Protein AF-A0A947PFA4-F1 (afdb_monomer_lite)

pLDDT: mean 84.41, std 11.53, range [42.41, 97.88]

Secondary structure (DSSP, 8-state):
---PPPPPPHHHHHHHHHHHHHHHHHHTT-HHHIIIIIHHHHHHHHHHHHHHHH-TT--HHHHHHHHHHHHHHHHHHHHHHHHHHH-------STTHHHHHHHHHHTTHHHHHHHHHHHHHHHHHTTSSHHHHHHHHHHHHHHHHHIIIIII--HHHHHHHHHHHHHHHHHHHHTHHHHGGGG-SSPPP---GGG---HHHHHHTT-

Sequence (207 aa):
MSSSPKPLKAAFLVPAAITGAIAIYLALGQFDTFMFFGFPILAGIAGALILRRLDPKRTTADHVTDAMRIYFGLHLIWSSSRYWLTDMQPVVPHPIGGPFIQSLLDMGLFPGIKAMEGVVGIILLTNRFVPLMLVLQVPTSFTIFYLNTFITGAPRQLITGPLEIGVNCALLLAYFRYYQPFLTARAYAAPPRFMGESAIDARDATS

Foldseek 3Di:
DPDDQDDDDPVQVVVLVVQQVVLVVLVVPDVLSNQLRNVQQVCLLVQLVVVCVVDSVDDNLNSVLSSLLSSQLSNLLSQLCCCVPVVDDPQQPFPPLNVVVVVCVVVVNNNVLSVLSNVLSVCSNVVHPVLVSLVVCQVVLQVLLCCLVPGRNDPVSVVVNCVSNVSSVVSCVSVVVVCVVVPPPDDWDCPDVVVHHTPVNVVVVVD

Structure (mmCIF, N/CA/C/O backbone):
data_AF-A0A947PFA4-F1
#
_entry.id   AF-A0A947PFA4-F1
#
loop_
_atom_site.group_PDB
_atom_site.id
_atom_site.type_symbol
_atom_site.label_atom_id
_atom_site.label_alt_id
_atom_site.label_comp_id
_atom_site.label_asym_id
_atom_site.label_entity_id
_atom_site.label_seq_id
_atom_site.pdbx_PDB_ins_code
_atom_site.Cartn_x
_atom_site.Cartn_y
_atom_site.Cartn_z
_atom_site.occupancy
_atom_site.B_iso_or_equiv
_atom_site.auth_seq_id
_atom_site.auth_comp_id
_atom_site.auth_asym_id
_atom_site.auth_atom_id
_atom_site.pdbx_PDB_model_num
ATOM 1 N N . MET A 1 1 ? -31.999 13.405 18.699 1.00 42.41 1 MET A N 1
ATOM 2 C CA . MET A 1 1 ? -31.111 14.588 18.617 1.00 42.41 1 MET A CA 1
ATOM 3 C C . MET A 1 1 ? -30.028 14.320 17.583 1.00 42.41 1 MET A C 1
ATOM 5 O O . MET A 1 1 ? -29.146 13.510 17.829 1.00 42.41 1 MET A O 1
ATOM 9 N N . SER A 1 2 ? -30.140 14.937 16.406 1.00 50.38 2 SER A N 1
ATOM 10 C CA . SER A 1 2 ? -29.111 14.896 15.362 1.00 50.38 2 SER A CA 1
ATOM 11 C C . SER A 1 2 ? -27.950 15.789 15.797 1.00 50.38 2 SER A C 1
ATOM 13 O O . SER A 1 2 ? -28.054 17.012 15.714 1.00 50.38 2 SER A O 1
ATOM 15 N N . SER A 1 3 ? -26.865 15.209 16.315 1.00 58.31 3 SER A N 1
ATOM 16 C CA . SER A 1 3 ? -25.646 15.975 16.574 1.00 58.31 3 SER A CA 1
ATOM 17 C C . SER A 1 3 ? -25.060 16.408 15.233 1.00 58.31 3 SER A C 1
ATOM 19 O O . SER A 1 3 ? -24.650 15.558 14.442 1.00 58.31 3 SER A O 1
ATOM 21 N N . SER A 1 4 ? -25.039 17.714 14.974 1.00 57.69 4 SER A N 1
ATOM 22 C CA . SER A 1 4 ? -24.389 18.272 13.787 1.00 57.69 4 SER A CA 1
ATOM 23 C C . SER A 1 4 ? -22.945 17.748 13.687 1.00 57.69 4 SER A C 1
ATOM 25 O O . SER A 1 4 ? -22.246 17.725 14.709 1.00 57.69 4 SER A O 1
ATOM 27 N N . PRO A 1 5 ? -22.486 17.276 12.512 1.00 59.59 5 PRO A N 1
ATOM 28 C CA . PRO A 1 5 ? -21.137 16.743 12.358 1.00 59.59 5 PRO A CA 1
ATOM 29 C C . PRO A 1 5 ? -20.108 17.808 12.748 1.00 59.59 5 PRO A C 1
ATOM 31 O O . PRO A 1 5 ? -20.128 18.926 12.232 1.00 59.59 5 PRO A O 1
ATOM 34 N N . LYS A 1 6 ? -19.189 17.459 13.660 1.00 66.50 6 LYS A N 1
ATOM 35 C CA . LYS A 1 6 ? -18.139 18.378 14.132 1.00 66.50 6 LYS A CA 1
ATOM 36 C C . LYS A 1 6 ? -17.375 18.969 12.938 1.00 66.50 6 LYS A C 1
ATOM 38 O O . LYS A 1 6 ? -17.049 18.207 12.021 1.00 66.50 6 LYS A O 1
ATOM 43 N N . PRO A 1 7 ? -17.076 20.281 12.922 1.00 70.25 7 PRO A N 1
ATOM 44 C CA . PRO A 1 7 ? -16.393 20.926 11.799 1.00 70.25 7 PRO A CA 1
ATOM 45 C C . PRO A 1 7 ? -15.022 20.287 11.532 1.00 70.25 7 PRO A C 1
ATOM 47 O O . PRO A 1 7 ? -14.347 19.835 12.460 1.00 70.25 7 PRO A O 1
ATOM 50 N N . LEU A 1 8 ? -14.612 20.228 10.256 1.00 67.88 8 LEU A N 1
ATOM 51 C CA . LEU A 1 8 ? -13.273 19.747 9.896 1.00 67.88 8 LEU A CA 1
ATOM 52 C C . LEU A 1 8 ? -12.229 20.679 10.501 1.00 67.88 8 LEU A C 1
ATOM 54 O O . LEU A 1 8 ? -12.332 21.898 10.388 1.00 67.88 8 LEU A O 1
ATOM 58 N N . LYS A 1 9 ? -11.205 20.096 11.122 1.00 79.12 9 LYS A N 1
ATOM 59 C CA . LYS A 1 9 ? -10.067 20.862 11.625 1.00 79.12 9 LYS A CA 1
ATOM 60 C C . LYS A 1 9 ? -9.178 21.298 10.459 1.00 79.12 9 LYS A C 1
ATOM 62 O O . LYS A 1 9 ? -9.037 20.571 9.474 1.00 79.12 9 LYS A O 1
ATOM 67 N N . ALA A 1 10 ? -8.503 22.437 10.619 1.00 72.75 10 ALA A N 1
ATOM 68 C CA . ALA A 1 10 ? -7.504 22.931 9.666 1.00 72.75 10 ALA A CA 1
ATOM 69 C C . ALA A 1 10 ? -6.423 21.880 9.339 1.00 72.75 10 ALA A C 1
ATOM 71 O O . ALA A 1 10 ? -5.970 21.800 8.202 1.00 72.75 10 ALA A O 1
ATOM 72 N N . ALA A 1 11 ? -6.107 21.006 10.303 1.00 67.44 11 ALA A N 1
ATOM 73 C CA . ALA A 1 11 ? -5.187 19.877 10.153 1.00 67.44 11 ALA A CA 1
ATOM 74 C C . ALA A 1 11 ? -5.563 18.872 9.043 1.00 67.44 11 ALA A C 1
ATOM 76 O O . ALA A 1 11 ? -4.706 18.110 8.618 1.00 67.44 11 ALA A O 1
ATOM 77 N N . PHE A 1 12 ? -6.813 18.857 8.569 1.00 73.31 12 PHE A N 1
ATOM 78 C CA . PHE A 1 12 ? -7.231 18.059 7.409 1.00 73.31 12 PHE A CA 1
ATOM 79 C C . PHE A 1 12 ? -7.403 18.914 6.151 1.00 73.31 12 PHE A C 1
ATOM 81 O O . PHE A 1 12 ? -6.965 18.531 5.071 1.00 73.31 12 PHE A O 1
ATOM 88 N N . LEU A 1 13 ? -8.026 20.088 6.294 1.00 72.62 13 LEU A N 1
ATOM 89 C CA . LEU A 1 13 ? -8.374 20.956 5.166 1.00 72.62 13 LEU A CA 1
ATOM 90 C C . LEU A 1 13 ? -7.143 21.499 4.437 1.00 72.62 13 LEU A C 1
ATOM 92 O O . LEU A 1 13 ? -7.126 21.508 3.210 1.00 72.62 13 LEU A O 1
ATOM 96 N N . VAL A 1 14 ? -6.120 21.931 5.180 1.00 75.19 14 VAL A N 1
ATOM 97 C CA . VAL A 1 14 ? -4.914 22.528 4.591 1.00 75.19 14 VAL A CA 1
ATOM 98 C C . VAL A 1 14 ? -4.104 21.482 3.814 1.00 75.19 14 VAL A C 1
ATOM 100 O O . VAL A 1 14 ? -3.840 21.727 2.636 1.00 75.19 14 VAL A O 1
ATOM 103 N N . PRO A 1 15 ? -3.785 20.293 4.371 1.00 72.44 15 PRO A N 1
ATOM 104 C CA . PRO A 1 15 ? -3.138 19.240 3.592 1.00 72.44 15 PRO A CA 1
ATOM 105 C C . PRO A 1 15 ? -3.967 18.809 2.382 1.00 72.44 15 PRO A C 1
ATOM 107 O O . PRO A 1 15 ? -3.433 18.770 1.282 1.00 72.44 15 PRO A O 1
ATOM 110 N N . ALA A 1 16 ? -5.277 18.577 2.541 1.00 71.50 16 ALA A N 1
ATOM 111 C CA . ALA A 1 16 ? -6.133 18.152 1.433 1.00 71.50 16 ALA A CA 1
ATOM 112 C C . ALA A 1 16 ? -6.171 19.175 0.283 1.00 71.50 16 ALA A C 1
ATOM 114 O O . ALA A 1 16 ? -6.126 18.784 -0.882 1.00 71.50 16 ALA A O 1
ATOM 115 N N . ALA A 1 17 ? -6.208 20.476 0.591 1.00 74.69 17 ALA A N 1
ATOM 116 C CA . ALA A 1 17 ? -6.168 21.533 -0.418 1.00 74.69 17 ALA A CA 1
ATOM 117 C C . ALA A 1 17 ? -4.824 21.570 -1.164 1.00 74.69 17 ALA A C 1
ATOM 119 O O . ALA A 1 17 ? -4.809 21.659 -2.390 1.00 74.69 17 ALA A O 1
ATOM 120 N N . ILE A 1 18 ? -3.704 21.443 -0.443 1.00 76.62 18 ILE A N 1
ATOM 121 C CA . ILE A 1 18 ? -2.362 21.404 -1.042 1.00 76.62 18 ILE A CA 1
ATOM 122 C C . ILE A 1 18 ? -2.214 20.166 -1.932 1.00 76.62 18 ILE A C 1
ATOM 124 O O . ILE A 1 18 ? -1.814 20.279 -3.089 1.00 76.62 18 ILE A O 1
ATOM 128 N N . THR A 1 19 ? -2.581 18.985 -1.429 1.00 73.25 19 THR A N 1
ATOM 129 C CA . THR A 1 19 ? -2.489 17.735 -2.192 1.00 73.25 19 THR A CA 1
ATOM 130 C C . THR A 1 19 ? -3.418 17.758 -3.412 1.00 73.25 19 THR A C 1
ATOM 132 O O . THR A 1 19 ? -3.022 17.315 -4.487 1.00 73.25 19 THR A O 1
ATOM 135 N N . GLY A 1 20 ? -4.614 18.343 -3.289 1.00 71.25 20 GLY A N 1
ATOM 136 C CA . GLY A 1 20 ? -5.526 18.568 -4.413 1.00 71.25 20 GLY A CA 1
ATOM 137 C C . GLY A 1 20 ? -4.955 19.516 -5.473 1.00 71.25 20 GLY A C 1
ATOM 138 O O . GLY A 1 20 ? -5.033 19.219 -6.662 1.00 71.25 20 GLY A O 1
ATOM 139 N N . ALA A 1 21 ? -4.318 20.617 -5.067 1.00 73.56 21 ALA A N 1
ATOM 140 C CA . ALA A 1 21 ? -3.664 21.544 -5.993 1.00 73.56 21 ALA A CA 1
ATOM 141 C C . ALA A 1 21 ? -2.484 20.889 -6.732 1.00 73.56 21 ALA A C 1
ATOM 143 O O . ALA A 1 21 ? -2.348 21.058 -7.943 1.00 73.56 21 ALA A O 1
ATOM 144 N N . ILE A 1 22 ? -1.679 20.078 -6.033 1.00 69.88 22 ILE A N 1
ATOM 145 C CA . ILE A 1 22 ? -0.598 19.288 -6.643 1.00 69.88 22 ILE A CA 1
ATOM 146 C C . ILE A 1 22 ? -1.171 18.275 -7.645 1.00 69.88 22 ILE A C 1
ATOM 148 O O . ILE A 1 22 ? -0.653 18.151 -8.752 1.00 69.88 22 ILE A O 1
ATOM 152 N N . ALA A 1 23 ? -2.264 17.587 -7.302 1.00 67.12 23 ALA A N 1
ATOM 153 C CA . ALA A 1 23 ? -2.939 16.658 -8.208 1.00 67.12 23 ALA A CA 1
ATOM 154 C C . ALA A 1 23 ? -3.427 17.345 -9.497 1.00 67.12 23 ALA A C 1
ATOM 156 O O . ALA A 1 23 ? -3.243 16.799 -10.584 1.00 67.12 23 ALA A O 1
ATOM 157 N N . ILE A 1 24 ? -3.999 18.548 -9.384 1.00 68.00 24 ILE A N 1
ATOM 158 C CA . ILE A 1 24 ? -4.437 19.358 -10.532 1.00 68.00 24 ILE A CA 1
ATOM 159 C C . ILE A 1 24 ? -3.236 19.820 -11.364 1.00 68.00 24 ILE A C 1
ATOM 161 O O . ILE A 1 24 ? -3.271 19.729 -12.586 1.00 68.00 24 ILE A O 1
ATOM 165 N N . TYR A 1 25 ? -2.150 20.259 -10.727 1.00 67.88 25 TYR A N 1
ATOM 166 C CA . TYR A 1 25 ? -0.923 20.636 -11.430 1.00 67.88 25 TYR A CA 1
ATOM 167 C C . TYR A 1 25 ? -0.342 19.463 -12.240 1.00 67.88 25 TYR A C 1
ATOM 169 O O . TYR A 1 25 ? 0.005 19.627 -13.408 1.00 67.88 25 TYR A O 1
ATOM 177 N N . LEU A 1 26 ? -0.317 18.254 -11.666 1.00 64.12 26 LEU A N 1
ATOM 178 C CA . LEU A 1 26 ? 0.115 17.041 -12.371 1.00 64.12 26 LEU A CA 1
ATOM 179 C C . LEU A 1 26 ? -0.826 16.653 -13.528 1.00 64.12 26 LEU A C 1
ATOM 181 O O . LEU A 1 26 ? -0.355 16.113 -14.530 1.00 64.12 26 LEU A O 1
ATOM 185 N N . ALA A 1 27 ? -2.125 16.967 -13.423 1.00 57.75 27 ALA A N 1
ATOM 186 C CA . ALA A 1 27 ? -3.117 16.779 -14.490 1.00 57.75 27 ALA A CA 1
ATOM 187 C C . ALA A 1 27 ? -2.787 17.548 -15.771 1.00 57.75 27 ALA A C 1
ATOM 189 O O . ALA A 1 27 ? -3.116 17.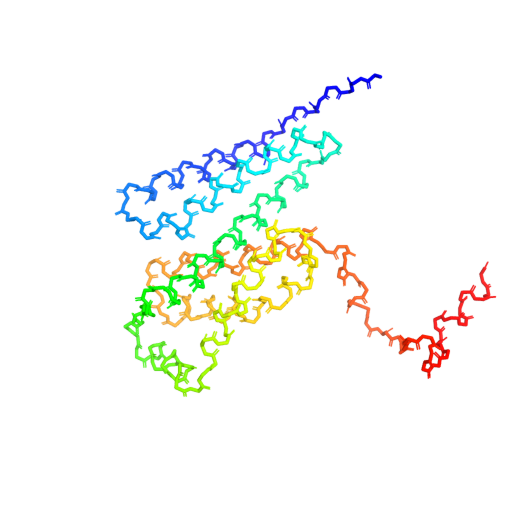093 -16.864 1.00 57.75 27 ALA A O 1
ATOM 190 N N . LEU A 1 28 ? -2.107 18.687 -15.639 1.00 59.56 28 LEU A N 1
ATOM 191 C CA . LEU A 1 28 ? -1.767 19.562 -16.758 1.00 59.56 28 LEU A CA 1
ATOM 192 C C . LEU A 1 28 ? -0.468 19.149 -17.476 1.00 59.56 28 LEU A C 1
ATOM 194 O O . LEU A 1 28 ? -0.187 19.669 -18.550 1.00 59.56 28 LEU A O 1
ATOM 198 N N . GLY A 1 29 ? 0.320 18.226 -16.902 1.00 60.97 29 GLY A N 1
ATOM 199 C CA . GLY A 1 29 ? 1.639 17.840 -17.417 1.00 60.97 29 GLY A CA 1
ATOM 200 C C . GLY A 1 29 ? 1.669 16.535 -18.221 1.00 60.97 29 GLY A C 1
ATOM 201 O O . GLY A 1 29 ? 2.241 16.514 -19.306 1.00 60.97 29 GLY A O 1
ATOM 202 N N . GLN A 1 30 ? 1.084 15.441 -17.704 1.00 72.81 30 GLN A N 1
ATOM 203 C CA . GLN A 1 30 ? 1.038 14.119 -18.362 1.00 72.81 30 GLN A CA 1
ATOM 204 C C . GLN A 1 30 ? -0.124 13.263 -17.820 1.00 72.81 30 GLN A C 1
ATOM 206 O O . GLN A 1 30 ? -0.168 12.976 -16.621 1.00 72.81 30 GLN A O 1
ATOM 211 N N . PHE A 1 31 ? -1.020 12.790 -18.700 1.00 74.44 31 PHE A N 1
ATOM 212 C CA . PHE A 1 31 ? -2.211 11.996 -18.337 1.00 74.44 31 PHE A CA 1
ATOM 213 C C . PHE A 1 31 ? -1.884 10.775 -17.464 1.00 74.44 31 PHE A C 1
ATOM 215 O O . PHE A 1 31 ? -2.539 10.529 -16.453 1.00 74.44 31 PHE A O 1
ATOM 222 N N . ASP A 1 32 ? -0.816 10.053 -17.799 1.00 73.38 32 ASP A N 1
ATOM 223 C CA . ASP A 1 32 ? -0.373 8.880 -17.045 1.00 73.38 32 ASP A CA 1
ATOM 224 C C . ASP A 1 32 ? -0.006 9.206 -15.596 1.00 73.38 32 ASP A C 1
ATOM 226 O O . ASP A 1 32 ? -0.382 8.484 -14.676 1.00 73.38 32 ASP A O 1
ATOM 230 N N . THR A 1 33 ? 0.716 10.304 -15.377 1.00 75.00 33 THR A N 1
ATOM 231 C CA . THR A 1 33 ? 1.120 10.753 -14.038 1.00 75.00 33 THR A CA 1
ATOM 232 C C . THR A 1 33 ? -0.094 11.206 -13.232 1.00 75.00 33 THR A C 1
ATOM 234 O O . THR A 1 33 ? -0.182 10.934 -12.033 1.00 75.00 33 THR A O 1
ATOM 237 N N . PHE A 1 34 ? -1.074 11.825 -13.888 1.00 79.25 34 PHE A N 1
ATOM 238 C CA . PHE A 1 34 ? -2.345 12.161 -13.261 1.00 79.25 34 PHE A CA 1
ATOM 239 C C . PHE A 1 34 ? -3.137 10.928 -12.836 1.00 79.25 34 PHE A C 1
ATOM 241 O O . PHE A 1 34 ? -3.559 10.855 -11.686 1.00 79.25 34 PHE A O 1
ATOM 248 N N . MET A 1 35 ? -3.299 9.936 -13.709 1.00 82.44 35 MET A N 1
ATOM 249 C CA . MET A 1 35 ? -4.021 8.713 -13.352 1.00 82.44 35 MET A CA 1
ATOM 250 C C . MET A 1 35 ? -3.305 7.921 -12.250 1.00 82.44 35 MET A C 1
ATOM 252 O O . MET A 1 35 ? -3.956 7.309 -11.408 1.00 82.44 35 MET A O 1
ATOM 256 N N . PHE A 1 36 ? -1.971 7.987 -12.201 1.00 76.62 36 PHE A N 1
ATOM 257 C CA . PHE A 1 36 ? -1.162 7.295 -11.194 1.00 76.62 36 PHE A CA 1
ATOM 258 C C . PHE A 1 36 ? -1.159 7.989 -9.819 1.00 76.62 36 PHE A C 1
ATOM 260 O O . PHE A 1 36 ? -1.052 7.320 -8.789 1.00 76.62 36 PHE A O 1
ATOM 267 N N . PHE A 1 37 ? -1.279 9.321 -9.781 1.00 79.12 37 PHE A N 1
ATOM 268 C CA . PHE A 1 37 ? -1.185 10.110 -8.545 1.00 79.12 37 PHE A CA 1
ATOM 269 C C . PHE A 1 37 ? -2.396 11.007 -8.311 1.00 79.12 37 PHE A C 1
ATOM 271 O O . PHE A 1 37 ? -3.047 10.908 -7.274 1.00 79.12 37 PHE A O 1
ATOM 278 N N . GLY A 1 38 ? -2.709 11.875 -9.268 1.00 82.56 38 GLY A N 1
ATOM 279 C CA . GLY A 1 38 ? -3.738 12.899 -9.123 1.00 82.56 38 GLY A CA 1
ATOM 280 C C . GLY A 1 38 ? -5.151 12.345 -8.933 1.00 82.56 38 GLY A C 1
ATOM 281 O O . GLY A 1 38 ? -5.821 12.716 -7.970 1.00 82.56 38 GLY A O 1
ATOM 282 N N . PHE A 1 39 ? -5.599 11.429 -9.795 1.00 87.69 39 PHE A N 1
ATOM 283 C CA . PHE A 1 39 ? -6.934 10.837 -9.684 1.00 87.69 39 PHE A CA 1
ATOM 284 C C . PHE A 1 39 ? -7.134 10.088 -8.352 1.00 87.69 39 PHE A C 1
ATOM 286 O O . PHE A 1 39 ? -8.095 10.411 -7.650 1.00 87.69 39 PHE A O 1
ATOM 293 N N . PRO A 1 40 ? -6.230 9.180 -7.924 1.00 88.94 40 PRO A N 1
ATOM 294 C CA . PRO A 1 40 ? -6.329 8.541 -6.614 1.00 88.94 40 PRO A CA 1
ATOM 295 C C . PRO A 1 40 ? -6.386 9.529 -5.442 1.00 88.94 40 PRO A C 1
ATOM 297 O O . PRO A 1 40 ? -7.128 9.300 -4.488 1.00 88.94 40 PRO A O 1
ATOM 300 N N . ILE A 1 41 ? -5.640 10.642 -5.504 1.00 87.62 41 ILE A N 1
ATOM 301 C CA . ILE A 1 41 ? -5.649 11.682 -4.458 1.00 87.62 41 ILE A CA 1
ATOM 302 C C . ILE A 1 41 ? -7.035 12.322 -4.372 1.00 87.62 41 ILE A C 1
ATOM 304 O O . ILE A 1 41 ? -7.630 12.386 -3.294 1.00 87.62 41 ILE A O 1
ATOM 308 N N . LEU A 1 42 ? -7.560 12.785 -5.510 1.00 88.31 42 LEU A N 1
ATOM 309 C CA . LEU A 1 42 ? -8.860 13.451 -5.570 1.00 88.31 42 LEU A CA 1
ATOM 310 C C . LEU A 1 42 ? -9.984 12.502 -5.147 1.00 88.31 42 LEU A C 1
ATOM 312 O O . LEU A 1 42 ? -10.849 12.883 -4.357 1.00 88.31 42 LEU A O 1
ATOM 316 N N . ALA A 1 43 ? -9.935 11.254 -5.613 1.00 90.06 43 ALA A N 1
ATOM 317 C CA . ALA A 1 43 ? -10.879 10.215 -5.231 1.00 90.06 43 ALA A CA 1
ATOM 318 C C . ALA A 1 43 ? -10.798 9.882 -3.733 1.00 90.06 43 ALA A C 1
ATOM 320 O O . ALA A 1 43 ? -11.835 9.709 -3.094 1.00 90.06 43 ALA A O 1
ATOM 321 N N . GLY A 1 44 ? -9.597 9.857 -3.146 1.00 88.50 44 GLY A N 1
ATOM 322 C CA . GLY A 1 44 ? -9.408 9.669 -1.709 1.00 88.50 44 GLY A CA 1
ATOM 323 C C . GLY A 1 44 ? -10.026 10.791 -0.880 1.00 88.50 44 GLY A C 1
ATOM 324 O O . GLY A 1 44 ? -10.785 10.523 0.053 1.00 88.50 44 GLY A O 1
ATOM 325 N N . ILE A 1 45 ? -9.778 12.048 -1.261 1.00 87.56 45 ILE A N 1
ATOM 326 C CA . ILE A 1 45 ? -10.370 13.218 -0.595 1.00 87.56 45 ILE A CA 1
ATOM 327 C C . ILE A 1 45 ? -11.900 13.182 -0.717 1.00 87.56 45 ILE A C 1
ATOM 329 O O . ILE A 1 45 ? -12.604 13.304 0.287 1.00 87.56 45 ILE A O 1
ATOM 333 N N . ALA A 1 46 ? -12.427 12.976 -1.927 1.00 89.25 46 ALA A N 1
ATOM 334 C CA . ALA A 1 46 ? -13.866 12.917 -2.168 1.00 89.25 46 ALA A CA 1
ATOM 335 C C . ALA A 1 46 ? -14.527 11.763 -1.398 1.00 89.25 46 ALA A C 1
ATOM 337 O O . ALA A 1 46 ? -15.534 11.969 -0.718 1.00 89.25 46 ALA A O 1
ATOM 338 N N . GLY A 1 47 ? -13.934 10.568 -1.440 1.00 87.25 47 GLY A N 1
ATOM 339 C CA . GLY A 1 47 ? -14.419 9.388 -0.731 1.00 87.25 47 GLY A CA 1
ATOM 340 C C . GLY A 1 47 ? -14.455 9.586 0.783 1.00 87.25 47 GLY A C 1
ATOM 341 O O . GLY A 1 47 ? -15.474 9.297 1.409 1.00 87.25 47 GLY A O 1
ATOM 342 N N . ALA A 1 48 ? -13.407 10.169 1.372 1.00 86.38 48 ALA A N 1
ATOM 343 C CA . ALA A 1 48 ? -13.386 10.496 2.798 1.00 86.38 48 ALA A CA 1
ATOM 344 C C . ALA A 1 48 ? -14.489 11.500 3.185 1.00 86.38 48 ALA A C 1
ATOM 346 O O . ALA A 1 48 ? -15.143 11.341 4.220 1.00 86.38 48 ALA A O 1
ATOM 347 N N . LEU A 1 49 ? -14.750 12.505 2.341 1.00 86.81 49 LEU A N 1
ATOM 348 C CA . LEU A 1 49 ? -15.831 13.473 2.558 1.00 86.81 49 LEU A CA 1
ATOM 349 C C . LEU A 1 49 ? -17.226 12.843 2.428 1.00 86.81 49 LEU A C 1
ATOM 351 O O . LEU A 1 49 ? -18.123 13.206 3.191 1.00 86.81 49 LEU A O 1
ATOM 355 N N . ILE A 1 50 ? -17.415 11.899 1.503 1.00 87.81 50 ILE A N 1
ATOM 356 C CA . ILE A 1 50 ? -18.667 11.141 1.360 1.00 87.81 50 ILE A CA 1
ATOM 357 C C . ILE A 1 50 ? -18.884 10.250 2.586 1.00 87.81 50 ILE A C 1
ATOM 359 O O . ILE A 1 50 ? -19.941 10.325 3.211 1.00 87.81 50 ILE A O 1
ATOM 363 N N . LEU A 1 51 ? -17.876 9.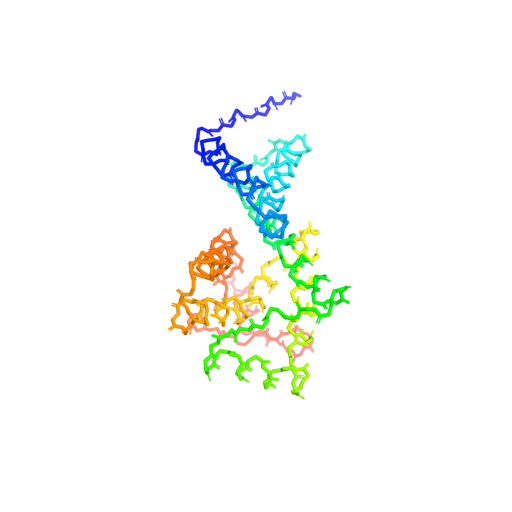469 2.988 1.00 85.81 51 LEU A N 1
ATOM 364 C CA . LEU A 1 51 ? -17.950 8.590 4.160 1.00 85.81 51 LEU A CA 1
ATOM 365 C C . LEU A 1 51 ? -18.249 9.370 5.444 1.00 85.81 51 LEU A C 1
ATOM 367 O O . LEU A 1 51 ? -19.022 8.907 6.278 1.00 85.81 51 LEU A O 1
ATOM 371 N N . ARG A 1 52 ? -17.726 10.595 5.569 1.00 81.75 52 ARG A N 1
ATOM 372 C CA . ARG A 1 52 ? -18.071 11.508 6.666 1.00 81.75 52 ARG A CA 1
ATOM 373 C C . ARG A 1 52 ? -19.548 11.885 6.711 1.00 81.75 52 ARG A C 1
ATOM 375 O O . ARG A 1 52 ? -20.094 12.062 7.796 1.00 81.75 52 ARG A O 1
ATOM 382 N N . ARG A 1 53 ? -20.188 12.064 5.553 1.00 83.00 53 ARG A N 1
ATOM 383 C CA . ARG A 1 53 ? -21.627 12.366 5.489 1.00 83.00 53 ARG A CA 1
ATOM 384 C C . ARG A 1 53 ? -22.472 11.151 5.857 1.00 83.00 53 ARG A C 1
ATOM 386 O O . ARG A 1 53 ? -23.531 11.327 6.446 1.00 83.00 53 ARG A O 1
ATOM 393 N N . LEU A 1 54 ? -22.003 9.952 5.513 1.00 85.50 54 LEU A N 1
ATOM 394 C CA . LEU A 1 54 ? -22.693 8.695 5.805 1.00 85.50 54 LEU A CA 1
ATOM 395 C C . LEU A 1 54 ? -22.567 8.285 7.280 1.00 85.50 54 LEU A C 1
ATOM 397 O O . LEU A 1 54 ? -23.517 7.746 7.838 1.00 85.50 54 LEU A O 1
ATOM 401 N N . ASP A 1 55 ? -21.427 8.565 7.917 1.00 81.50 55 ASP A N 1
ATOM 402 C CA . ASP A 1 55 ? -21.186 8.253 9.328 1.00 81.50 55 ASP A CA 1
ATOM 403 C C . ASP A 1 55 ? -20.543 9.441 10.075 1.00 81.50 55 ASP A C 1
ATOM 405 O O . ASP A 1 55 ? -19.314 9.571 10.133 1.00 81.50 55 ASP A O 1
ATOM 409 N N . PRO A 1 56 ? -21.362 10.320 10.684 1.00 73.12 56 PRO A N 1
ATOM 410 C CA . PRO A 1 56 ? -20.881 11.518 11.368 1.00 73.12 56 PRO A CA 1
ATOM 411 C C . PRO A 1 56 ? -20.187 11.234 12.711 1.00 73.12 56 PRO A C 1
ATOM 413 O O . PRO A 1 56 ? -19.685 12.172 13.334 1.00 73.12 56 PRO A O 1
ATOM 416 N N . LYS A 1 57 ? -20.148 9.974 13.179 1.00 82.44 57 LYS A N 1
ATOM 417 C CA . LYS A 1 57 ? -19.409 9.588 14.395 1.00 82.44 57 LYS A CA 1
ATOM 418 C C . LYS A 1 57 ? -17.906 9.439 14.146 1.00 82.44 57 LYS A C 1
ATOM 420 O O . LYS A 1 57 ? -17.141 9.417 15.110 1.00 82.44 57 LYS A O 1
ATOM 425 N N . ARG A 1 58 ? -17.488 9.360 12.878 1.00 80.62 58 ARG A N 1
ATOM 426 C CA . ARG A 1 58 ? -16.083 9.228 12.480 1.00 80.62 58 ARG A CA 1
ATOM 427 C C . ARG A 1 58 ? -15.255 10.451 12.864 1.00 80.62 58 ARG A C 1
ATOM 429 O O . ARG A 1 58 ? -15.706 11.597 12.828 1.00 80.62 58 ARG A O 1
ATOM 436 N N . THR A 1 59 ? -14.019 10.186 13.258 1.00 87.19 59 THR A N 1
ATOM 437 C CA . THR A 1 59 ? -13.043 11.192 13.670 1.00 87.19 59 THR A CA 1
ATOM 438 C C . THR A 1 59 ? -12.256 11.730 12.475 1.00 87.19 59 THR A C 1
ATOM 440 O O . THR A 1 59 ? -12.247 11.158 11.389 1.00 87.19 59 THR A O 1
ATOM 443 N N . THR A 1 60 ? -11.522 12.831 12.673 1.00 83.94 60 THR A N 1
ATOM 444 C CA . THR A 1 60 ? -10.584 13.332 11.654 1.00 83.94 60 THR A CA 1
ATOM 445 C C . THR A 1 60 ? -9.528 12.290 11.280 1.00 83.94 60 THR A C 1
ATOM 447 O O . THR A 1 60 ? -9.144 12.234 10.117 1.00 83.94 60 THR A O 1
ATOM 450 N N . ALA A 1 61 ? -9.083 11.462 12.233 1.00 85.94 61 ALA A N 1
ATOM 451 C CA . ALA A 1 61 ? -8.115 10.402 11.967 1.00 85.94 61 ALA A CA 1
ATOM 452 C C . ALA A 1 61 ? -8.695 9.363 10.999 1.00 85.94 61 ALA A C 1
ATOM 454 O O . ALA A 1 61 ? -8.057 9.062 9.997 1.00 85.94 61 ALA A O 1
ATOM 455 N N . ASP A 1 62 ? -9.941 8.933 11.221 1.00 88.06 62 ASP A N 1
ATOM 456 C CA . ASP A 1 62 ? -10.628 7.989 10.331 1.00 88.06 62 ASP A CA 1
ATOM 457 C C . ASP A 1 62 ? -10.721 8.534 8.898 1.00 88.06 62 ASP A C 1
ATOM 459 O O . ASP A 1 62 ? -10.492 7.804 7.941 1.00 88.06 62 ASP A O 1
ATOM 463 N N . HIS A 1 63 ? -10.978 9.836 8.734 1.00 86.56 63 HIS A N 1
ATOM 464 C CA . HIS A 1 63 ? -11.038 10.469 7.412 1.00 86.56 63 HIS A CA 1
ATOM 465 C C . HIS A 1 63 ? -9.682 10.553 6.710 1.00 86.56 63 HIS A C 1
ATOM 467 O O . HIS A 1 63 ? -9.617 10.358 5.497 1.00 86.56 63 HIS A O 1
ATOM 473 N N . VAL A 1 64 ? -8.607 10.844 7.448 1.00 87.81 64 VAL A N 1
ATOM 474 C CA . VAL A 1 64 ? -7.242 10.813 6.898 1.00 87.81 64 VAL A CA 1
ATOM 475 C C . VAL A 1 64 ? -6.906 9.394 6.452 1.00 87.81 64 VAL A C 1
ATOM 477 O O . VAL A 1 64 ? -6.472 9.196 5.319 1.00 87.81 64 VAL A O 1
ATOM 480 N N . THR A 1 65 ? -7.172 8.404 7.305 1.00 92.94 65 THR A N 1
ATOM 481 C CA . THR A 1 65 ? -6.932 6.991 7.002 1.00 92.94 65 THR A CA 1
ATOM 482 C C . THR A 1 65 ? -7.758 6.520 5.808 1.00 92.94 65 THR A C 1
ATOM 484 O O . THR A 1 65 ? -7.214 5.862 4.927 1.00 92.94 65 THR A O 1
ATOM 487 N N . ASP A 1 66 ? -9.036 6.899 5.717 1.00 92.38 66 ASP A N 1
ATOM 488 C CA . ASP A 1 66 ? -9.889 6.591 4.566 1.00 92.38 66 ASP A CA 1
ATOM 489 C C . ASP A 1 66 ? -9.347 7.210 3.274 1.00 92.38 66 ASP A C 1
ATOM 491 O O . ASP A 1 66 ? -9.258 6.517 2.262 1.00 92.38 66 ASP A O 1
ATOM 495 N N . ALA A 1 67 ? -8.946 8.485 3.303 1.00 91.62 67 ALA A N 1
ATOM 496 C CA . ALA A 1 67 ? -8.391 9.156 2.131 1.00 91.62 67 ALA A CA 1
ATOM 497 C C . ALA A 1 67 ? -7.107 8.468 1.650 1.00 91.62 67 ALA A C 1
ATOM 499 O O . ALA A 1 67 ? -6.969 8.184 0.461 1.00 91.62 67 ALA A O 1
ATOM 500 N N . MET A 1 68 ? -6.203 8.142 2.577 1.00 93.19 68 MET A N 1
ATOM 501 C CA . MET A 1 68 ? -4.963 7.422 2.285 1.00 93.19 68 MET A CA 1
ATOM 502 C C . MET A 1 68 ? -5.222 6.005 1.767 1.00 93.19 68 MET A C 1
ATOM 504 O O . MET A 1 68 ? -4.583 5.581 0.809 1.00 93.19 68 MET A O 1
ATOM 508 N N . ARG A 1 69 ? -6.178 5.281 2.360 1.00 96.25 69 ARG A N 1
ATOM 509 C CA . ARG A 1 69 ? -6.564 3.924 1.949 1.00 96.25 69 ARG A CA 1
ATOM 510 C C . ARG A 1 69 ? -7.142 3.918 0.539 1.00 96.25 69 ARG A C 1
ATOM 512 O O . ARG A 1 69 ? -6.781 3.058 -0.257 1.00 96.25 69 ARG A O 1
ATOM 519 N N . ILE A 1 70 ? -8.025 4.867 0.229 1.00 95.25 70 ILE A N 1
ATOM 520 C CA . ILE A 1 70 ? -8.633 4.992 -1.100 1.00 95.25 70 ILE A CA 1
ATOM 521 C C . ILE A 1 70 ? -7.580 5.399 -2.132 1.00 95.25 70 ILE A C 1
ATOM 523 O O . ILE A 1 70 ? -7.516 4.786 -3.196 1.00 95.25 70 ILE A O 1
ATOM 527 N N . TYR A 1 71 ? -6.727 6.372 -1.797 1.00 94.56 71 TYR A N 1
ATOM 528 C CA . TYR A 1 71 ? -5.581 6.751 -2.619 1.00 94.56 71 TYR A CA 1
ATOM 529 C C . TYR A 1 71 ? -4.713 5.531 -2.946 1.00 94.56 71 TYR A C 1
ATOM 531 O O . TYR A 1 71 ? -4.487 5.224 -4.114 1.00 94.56 71 TYR A O 1
ATOM 539 N N . PHE A 1 72 ? -4.271 4.804 -1.919 1.00 95.44 72 PHE A N 1
ATOM 540 C CA . PHE A 1 72 ? -3.355 3.684 -2.091 1.00 95.44 72 PHE A CA 1
ATOM 541 C C . PHE A 1 72 ? -4.015 2.525 -2.844 1.00 95.44 72 PHE A C 1
ATOM 543 O O . PHE A 1 72 ? -3.421 1.962 -3.757 1.00 95.44 72 PHE A O 1
ATOM 550 N N . GLY A 1 73 ? -5.282 2.225 -2.546 1.00 96.50 73 GLY A N 1
ATOM 551 C CA . GLY A 1 73 ? -6.030 1.188 -3.249 1.00 96.50 73 GLY A CA 1
ATOM 552 C C . GLY A 1 73 ? -6.207 1.480 -4.741 1.00 96.50 73 GLY A C 1
ATOM 553 O O . GLY A 1 73 ? -5.939 0.615 -5.573 1.00 96.50 73 GLY A O 1
ATOM 554 N N . LEU A 1 74 ? -6.597 2.709 -5.098 1.00 95.19 74 LEU A N 1
ATOM 555 C CA . LEU A 1 74 ? -6.731 3.122 -6.500 1.00 95.19 74 LEU A CA 1
ATOM 556 C C . LEU A 1 74 ? -5.384 3.171 -7.221 1.00 95.19 74 LEU A C 1
ATOM 558 O O . LEU A 1 74 ? -5.305 2.779 -8.382 1.00 95.19 74 LEU A O 1
ATOM 562 N N . HIS A 1 75 ? -4.333 3.615 -6.537 1.00 92.62 75 HIS A N 1
ATOM 563 C CA . HIS A 1 75 ? -2.974 3.625 -7.064 1.00 92.62 75 HIS A CA 1
ATOM 564 C C . HIS A 1 75 ? -2.504 2.216 -7.463 1.00 92.62 75 HIS A C 1
ATOM 566 O O . HIS A 1 75 ? -2.023 2.018 -8.579 1.00 92.62 75 HIS A O 1
ATOM 572 N N . LEU A 1 76 ? -2.718 1.223 -6.595 1.00 94.50 76 LEU A N 1
ATOM 573 C CA . LEU A 1 76 ? -2.357 -0.171 -6.866 1.00 94.50 76 LEU A CA 1
ATOM 574 C C . LEU A 1 76 ? -3.219 -0.795 -7.973 1.00 94.50 76 LEU A C 1
ATOM 576 O O . LEU A 1 76 ? -2.696 -1.490 -8.843 1.00 94.50 76 LEU A O 1
ATOM 580 N N . ILE A 1 77 ? -4.523 -0.496 -8.003 1.00 94.75 77 ILE A N 1
ATOM 581 C CA . ILE A 1 77 ? -5.407 -0.934 -9.096 1.00 94.75 77 ILE A CA 1
ATOM 582 C C . ILE A 1 77 ? -4.958 -0.334 -10.426 1.00 94.75 77 ILE A C 1
ATOM 584 O O . ILE A 1 77 ? -4.931 -1.039 -11.432 1.00 94.75 77 ILE A O 1
ATOM 588 N N . TRP A 1 78 ? -4.585 0.945 -10.457 1.00 90.88 78 TRP A N 1
ATOM 589 C CA . TRP A 1 78 ? -4.090 1.577 -11.676 1.00 90.88 78 TRP A CA 1
ATOM 590 C C . TRP A 1 78 ? -2.755 0.968 -12.129 1.00 90.88 78 TRP A C 1
ATOM 592 O O . TRP A 1 78 ? -2.608 0.621 -13.298 1.00 90.88 78 TRP A O 1
ATOM 602 N N . SER A 1 79 ? -1.816 0.748 -11.203 1.00 88.75 79 SER A N 1
ATOM 603 C CA . SER A 1 79 ? -0.554 0.040 -11.470 1.00 88.75 79 SER A CA 1
ATOM 604 C C . SER A 1 79 ? -0.785 -1.359 -12.063 1.00 88.75 79 SER A C 1
ATOM 606 O O . SER A 1 79 ? -0.190 -1.709 -13.085 1.00 88.75 79 SER A O 1
ATOM 608 N N . SER A 1 80 ? -1.689 -2.136 -11.461 1.00 92.06 80 SER A N 1
ATOM 609 C CA . SER A 1 80 ? -2.039 -3.488 -11.902 1.00 92.06 80 SER A CA 1
ATOM 610 C C . SER A 1 80 ? -2.764 -3.488 -13.251 1.00 92.06 80 SER A C 1
ATOM 612 O O . SER A 1 80 ? -2.341 -4.161 -14.188 1.00 92.06 80 SER A O 1
ATOM 614 N N . SER A 1 81 ? -3.825 -2.692 -13.392 1.00 90.62 81 SER A N 1
ATOM 615 C CA . SER A 1 81 ? -4.616 -2.615 -14.629 1.00 90.62 81 SER A CA 1
ATOM 616 C C . SER A 1 81 ? -3.788 -2.139 -15.816 1.00 90.62 81 SER A C 1
ATOM 618 O O . SER A 1 81 ? -3.933 -2.687 -16.903 1.00 90.62 81 SER A O 1
ATOM 620 N N . ARG A 1 82 ? -2.862 -1.194 -15.617 1.00 86.75 82 ARG A N 1
ATOM 621 C CA . ARG A 1 82 ? -1.926 -0.776 -16.664 1.00 86.75 82 ARG A CA 1
ATOM 622 C C . ARG A 1 82 ? -1.121 -1.960 -17.200 1.00 86.75 82 ARG A C 1
ATOM 624 O O . ARG A 1 82 ? -1.028 -2.109 -18.415 1.00 86.75 82 ARG A O 1
ATOM 631 N N . TYR A 1 83 ? -0.578 -2.802 -16.320 1.00 88.19 83 TYR A N 1
ATOM 632 C CA . TYR A 1 83 ? 0.174 -3.987 -16.733 1.00 88.19 83 TYR A CA 1
ATOM 633 C C . TYR A 1 83 ? -0.685 -4.931 -17.588 1.00 88.19 83 TYR A C 1
ATOM 635 O O . TYR A 1 83 ? -0.282 -5.284 -18.689 1.00 88.19 83 TYR A O 1
ATOM 643 N N . TRP A 1 84 ? -1.897 -5.258 -17.133 1.00 89.00 84 TRP A N 1
ATOM 644 C CA . TRP A 1 84 ? -2.761 -6.236 -17.807 1.00 89.00 84 TRP A CA 1
ATOM 645 C C . TRP A 1 84 ? -3.469 -5.722 -19.068 1.00 89.00 84 TRP A C 1
ATOM 647 O O . TRP A 1 84 ? -3.805 -6.518 -19.938 1.00 89.00 84 TRP A O 1
ATOM 657 N N . LEU A 1 85 ? -3.749 -4.419 -19.163 1.00 86.56 85 LEU A N 1
ATOM 658 C CA . LEU A 1 85 ? -4.556 -3.850 -20.252 1.00 86.56 85 LEU A CA 1
ATOM 659 C C . LEU A 1 85 ? -3.726 -3.208 -21.360 1.00 86.56 85 LEU A C 1
ATOM 661 O O . LEU A 1 85 ? -4.227 -3.042 -22.468 1.00 86.56 85 LEU A O 1
ATOM 665 N N . THR A 1 86 ? -2.495 -2.789 -21.061 1.00 77.12 86 THR A N 1
ATOM 666 C CA . THR A 1 86 ? -1.657 -2.066 -22.031 1.00 77.12 86 THR A CA 1
ATOM 667 C C . THR A 1 86 ? -0.348 -2.772 -22.357 1.00 77.12 86 THR A C 1
ATOM 669 O O . THR A 1 86 ? 0.399 -2.254 -23.177 1.00 77.12 86 THR A O 1
ATOM 672 N N . ASP A 1 87 ? -0.062 -3.923 -21.735 1.00 61.03 87 ASP A N 1
ATOM 673 C CA . ASP A 1 87 ? 1.139 -4.757 -21.945 1.00 61.03 87 ASP A CA 1
ATOM 674 C C . ASP A 1 87 ? 2.486 -4.012 -21.788 1.00 61.03 87 ASP A C 1
ATOM 676 O O . ASP A 1 87 ? 3.562 -4.524 -22.088 1.00 61.03 87 ASP A O 1
ATOM 680 N N . MET A 1 88 ? 2.454 -2.776 -21.282 1.00 58.22 88 MET A N 1
ATOM 681 C CA . MET A 1 88 ? 3.627 -1.929 -21.119 1.00 58.22 88 MET A CA 1
ATOM 682 C C . MET A 1 88 ? 4.083 -1.944 -19.668 1.00 58.22 88 MET A C 1
ATOM 684 O O . MET A 1 88 ? 3.733 -1.072 -18.863 1.00 58.22 88 MET A O 1
ATOM 688 N N . GLN A 1 89 ? 4.960 -2.892 -19.353 1.00 64.69 89 GLN A N 1
ATOM 689 C CA . GLN A 1 89 ? 5.977 -2.619 -18.349 1.00 64.69 89 GLN A CA 1
ATOM 690 C C . GLN A 1 89 ? 6.750 -1.369 -18.807 1.00 64.69 89 GLN A C 1
ATOM 692 O O . GLN A 1 89 ? 7.281 -1.364 -19.919 1.00 64.69 89 GLN A O 1
ATOM 697 N N . PRO A 1 90 ? 6.847 -0.303 -17.992 1.00 64.12 90 PRO A N 1
ATOM 698 C CA . PRO A 1 90 ? 7.770 0.775 -18.301 1.00 64.12 90 PRO A CA 1
ATOM 699 C C . PRO A 1 90 ? 9.170 0.167 -18.380 1.00 64.12 90 PRO A C 1
ATOM 701 O O . PRO A 1 90 ? 9.666 -0.354 -17.377 1.00 64.12 90 PRO A O 1
ATOM 704 N N . VAL A 1 91 ? 9.788 0.198 -19.564 1.00 68.56 91 VAL A N 1
ATOM 705 C CA . VAL A 1 91 ? 11.191 -0.196 -19.715 1.00 68.56 91 VAL A CA 1
ATOM 706 C C . VAL A 1 91 ? 11.976 0.677 -18.752 1.00 68.56 91 VAL A C 1
ATOM 708 O O . VAL A 1 91 ? 11.899 1.900 -18.833 1.00 68.56 91 VAL A O 1
ATOM 711 N N . VAL A 1 92 ? 12.672 0.058 -17.801 1.00 75.44 92 VAL A N 1
ATOM 712 C CA . VAL A 1 92 ? 13.541 0.769 -16.865 1.00 75.44 92 VAL A CA 1
ATOM 713 C C . VAL A 1 92 ? 14.896 0.894 -17.560 1.00 75.44 92 VAL A C 1
ATOM 715 O O . VAL A 1 92 ? 15.608 -0.110 -17.633 1.00 75.44 92 VAL A O 1
ATOM 718 N N . PRO A 1 93 ? 15.274 2.072 -18.101 1.00 74.25 93 PRO A N 1
ATOM 719 C CA . PRO A 1 93 ? 16.513 2.237 -18.855 1.00 74.25 93 PRO A CA 1
ATOM 720 C C . PRO A 1 93 ? 17.693 2.368 -17.881 1.00 74.25 93 PRO A C 1
ATOM 722 O O . PRO A 1 93 ? 18.353 3.400 -17.802 1.00 74.25 93 PRO A O 1
ATOM 725 N N . HIS A 1 94 ? 17.915 1.330 -17.076 1.00 86.56 94 HIS A N 1
ATOM 726 C CA . HIS A 1 94 ? 18.971 1.262 -16.077 1.00 86.56 94 HIS A CA 1
ATOM 727 C C . HIS A 1 94 ? 19.706 -0.076 -16.200 1.00 86.56 94 HIS A C 1
ATOM 729 O O . HIS A 1 94 ? 19.035 -1.112 -16.225 1.00 86.56 94 HIS A O 1
ATOM 735 N N . PRO A 1 95 ? 21.054 -0.095 -16.199 1.00 87.88 95 PRO A N 1
ATOM 736 C CA . PRO A 1 95 ? 21.850 -1.306 -16.429 1.00 87.88 95 PRO A CA 1
ATOM 737 C C . PRO A 1 95 ? 21.619 -2.414 -15.395 1.00 87.88 95 PRO A C 1
ATOM 739 O O . PRO A 1 95 ? 21.929 -3.567 -15.661 1.00 87.88 95 PRO A O 1
ATOM 742 N N . ILE A 1 96 ? 21.069 -2.077 -14.226 1.00 89.44 96 ILE A N 1
ATOM 743 C CA . ILE A 1 96 ? 20.733 -3.041 -13.164 1.00 89.44 96 ILE A CA 1
ATOM 744 C C . ILE A 1 96 ? 19.214 -3.190 -13.007 1.00 89.44 96 ILE A C 1
ATOM 746 O O . ILE A 1 96 ? 18.705 -4.292 -12.823 1.00 89.44 96 ILE A O 1
ATOM 750 N N . GLY A 1 97 ? 18.476 -2.078 -13.097 1.00 86.38 97 GLY A N 1
ATOM 751 C CA . GLY A 1 97 ? 17.040 -2.055 -12.813 1.00 86.38 97 GLY A CA 1
ATOM 752 C C . GLY A 1 97 ? 16.225 -2.732 -13.912 1.00 86.38 97 GLY A C 1
ATOM 753 O O . GLY A 1 97 ? 15.313 -3.494 -13.608 1.00 86.38 97 GLY A O 1
ATOM 754 N N . GLY A 1 98 ? 16.595 -2.506 -15.177 1.00 88.31 98 GLY A N 1
ATOM 755 C CA . GLY A 1 98 ? 15.975 -3.162 -16.327 1.00 88.31 98 GLY A CA 1
ATOM 756 C C . GLY A 1 98 ? 16.135 -4.684 -16.280 1.00 88.31 98 GLY A C 1
ATOM 757 O O . GLY A 1 98 ? 15.121 -5.377 -16.245 1.00 88.31 98 GLY A O 1
ATOM 758 N N . PRO A 1 99 ? 17.370 -5.220 -16.194 1.00 92.12 99 PRO A N 1
ATOM 759 C CA . PRO A 1 99 ? 17.590 -6.664 -16.117 1.00 92.12 99 PRO A CA 1
ATOM 760 C C . PRO A 1 99 ? 16.937 -7.334 -14.908 1.00 92.12 99 PRO A C 1
ATOM 762 O O . PRO A 1 99 ? 16.408 -8.430 -15.042 1.00 92.12 99 PRO A O 1
ATOM 765 N N . PHE A 1 100 ? 16.915 -6.684 -13.739 1.00 91.06 100 PHE A N 1
ATOM 766 C CA . PHE A 1 100 ? 16.206 -7.220 -12.573 1.00 91.06 100 PHE A CA 1
ATOM 767 C C . PHE A 1 100 ? 14.714 -7.426 -12.862 1.00 91.06 100 PHE A C 1
ATOM 769 O O . PHE A 1 100 ? 14.169 -8.501 -12.618 1.00 91.06 100 PHE A O 1
ATOM 776 N N . ILE A 1 101 ? 14.064 -6.401 -13.414 1.00 89.31 101 ILE A N 1
ATOM 777 C CA . ILE A 1 101 ? 12.652 -6.452 -13.785 1.00 89.31 101 ILE A CA 1
ATOM 778 C C . ILE A 1 101 ? 12.395 -7.498 -14.877 1.00 89.31 101 ILE A C 1
ATOM 780 O O . ILE A 1 101 ? 11.422 -8.244 -14.774 1.00 89.31 101 ILE A O 1
ATOM 784 N N . GLN A 1 102 ? 13.273 -7.590 -15.878 1.00 89.56 102 GLN A N 1
ATOM 785 C CA . GLN A 1 102 ? 13.162 -8.598 -16.931 1.00 89.56 102 GLN A CA 1
ATOM 786 C C . GLN A 1 102 ? 13.244 -10.015 -16.355 1.00 89.56 102 GLN A C 1
ATOM 788 O O . GLN A 1 102 ? 12.382 -10.837 -16.640 1.00 89.56 102 GLN A O 1
ATOM 793 N N . SER A 1 103 ? 14.185 -10.278 -15.447 1.00 92.19 103 SER A N 1
ATOM 794 C CA . SER A 1 103 ? 14.275 -11.575 -14.771 1.00 92.19 103 SER A CA 1
ATOM 795 C C . SER A 1 103 ? 13.002 -11.915 -13.987 1.00 92.19 103 SER A C 1
ATOM 797 O O . SER A 1 103 ? 12.584 -13.070 -13.957 1.00 92.19 103 SER A O 1
ATOM 799 N N . LEU A 1 104 ? 12.348 -10.930 -13.357 1.00 91.56 104 LEU A N 1
ATOM 800 C CA . LEU A 1 104 ? 11.063 -11.154 -12.683 1.00 91.56 104 LEU A CA 1
ATOM 801 C C . LEU A 1 104 ? 9.940 -11.522 -13.661 1.00 91.56 104 LEU A C 1
ATOM 803 O O . LEU A 1 104 ? 9.077 -12.328 -13.304 1.00 91.56 104 LEU A O 1
ATOM 807 N N . LEU A 1 105 ? 9.928 -10.925 -14.855 1.00 89.88 105 LEU A N 1
ATOM 808 C CA . LEU A 1 105 ? 8.994 -11.283 -15.924 1.00 89.88 105 LEU A CA 1
ATOM 809 C C . LEU A 1 105 ? 9.256 -12.706 -16.421 1.00 89.88 105 LEU A C 1
ATOM 811 O O . LEU A 1 105 ? 8.321 -13.501 -16.470 1.00 89.88 105 LEU A O 1
ATOM 815 N N . ASP A 1 106 ? 10.515 -13.040 -16.705 1.00 91.00 106 ASP A N 1
ATOM 816 C CA . ASP A 1 106 ? 10.918 -14.345 -17.240 1.00 91.00 106 ASP A CA 1
ATOM 817 C C . ASP A 1 106 ? 10.607 -15.489 -16.257 1.00 91.00 106 ASP A C 1
ATOM 819 O O . ASP A 1 106 ? 10.239 -16.590 -16.663 1.00 91.00 106 ASP A O 1
ATOM 823 N N . MET A 1 107 ? 10.686 -15.220 -14.948 1.00 94.25 107 MET A N 1
ATOM 824 C CA . MET A 1 107 ? 10.284 -16.160 -13.891 1.00 94.25 107 MET A CA 1
ATOM 825 C C . MET A 1 107 ? 8.762 -16.235 -13.668 1.00 94.25 107 MET A C 1
ATOM 827 O O . MET A 1 107 ? 8.301 -17.047 -12.867 1.00 94.25 107 MET A O 1
ATOM 831 N N . GLY A 1 108 ? 7.972 -15.360 -14.295 1.00 89.44 108 GLY A N 1
ATOM 832 C CA . GLY A 1 108 ? 6.534 -15.226 -14.041 1.00 89.44 108 GLY A CA 1
ATOM 833 C C . GLY A 1 108 ? 6.183 -14.573 -12.695 1.00 89.44 108 GLY A C 1
ATOM 834 O O . GLY A 1 108 ? 5.005 -14.461 -12.350 1.00 89.44 108 GLY A O 1
ATOM 835 N N . LEU A 1 109 ? 7.175 -14.093 -11.935 1.00 92.06 109 LEU A N 1
ATOM 836 C CA . LEU A 1 109 ? 6.953 -13.471 -10.628 1.00 92.06 109 LEU A CA 1
ATOM 837 C C . LEU A 1 109 ? 6.355 -12.066 -10.762 1.00 92.06 109 LEU A C 1
ATOM 839 O O . LEU A 1 109 ? 5.511 -11.677 -9.957 1.00 92.06 109 LEU A O 1
ATOM 843 N N . PHE A 1 110 ? 6.749 -11.313 -11.791 1.00 91.00 110 PHE A N 1
ATOM 844 C CA . PHE A 1 110 ? 6.226 -9.969 -12.032 1.00 91.00 110 PHE A CA 1
ATOM 845 C C . PHE A 1 110 ? 4.701 -9.937 -12.277 1.00 91.00 110 PHE A C 1
ATOM 847 O O . PHE A 1 110 ? 4.025 -9.159 -11.595 1.00 91.00 110 PHE A O 1
ATOM 854 N N . PRO A 1 111 ? 4.116 -10.801 -13.138 1.00 91.19 111 PRO A N 1
ATOM 855 C CA . PRO A 1 111 ? 2.660 -10.918 -13.237 1.00 91.19 111 PRO A CA 1
ATOM 856 C C . PRO A 1 111 ? 1.995 -11.249 -11.894 1.00 91.19 111 PRO A C 1
ATO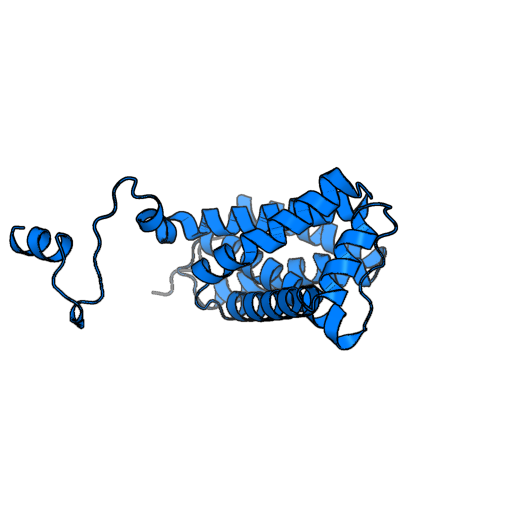M 858 O O . PRO A 1 111 ? 0.964 -10.666 -11.557 1.00 91.19 111 PRO A O 1
ATOM 861 N N . GLY A 1 112 ? 2.603 -12.133 -11.093 1.00 92.19 112 GLY A N 1
ATOM 862 C CA . GLY A 1 112 ? 2.120 -12.464 -9.749 1.00 92.19 112 GLY A CA 1
ATOM 863 C C . GLY A 1 112 ? 2.090 -11.252 -8.811 1.00 92.19 112 GLY A C 1
ATOM 864 O O . GLY A 1 112 ? 1.087 -11.019 -8.135 1.00 92.19 112 GLY A O 1
ATOM 865 N N . ILE A 1 113 ? 3.142 -10.427 -8.825 1.00 93.75 113 ILE A N 1
ATOM 866 C CA . ILE A 1 113 ? 3.197 -9.167 -8.067 1.00 93.75 113 ILE A CA 1
ATOM 867 C C . ILE A 1 113 ? 2.076 -8.224 -8.518 1.00 93.75 113 ILE A C 1
ATOM 869 O O . ILE A 1 113 ? 1.366 -7.674 -7.678 1.00 93.75 113 ILE A O 1
ATOM 873 N N . LYS A 1 114 ? 1.856 -8.069 -9.830 1.00 92.94 114 LYS A N 1
ATOM 874 C CA . LYS A 1 114 ? 0.798 -7.188 -10.353 1.00 92.94 114 LYS A CA 1
ATOM 875 C C . LYS A 1 114 ? -0.604 -7.698 -10.045 1.00 92.94 114 LYS A C 1
ATOM 877 O O . LYS A 1 114 ? -1.487 -6.889 -9.754 1.00 92.94 114 LYS A O 1
ATOM 882 N N . ALA A 1 115 ? -0.825 -9.009 -10.054 1.00 94.31 115 ALA A N 1
ATOM 883 C CA . ALA A 1 115 ? -2.076 -9.597 -9.583 1.00 94.31 115 ALA A CA 1
ATOM 884 C C . ALA A 1 115 ? -2.302 -9.300 -8.090 1.00 94.31 115 ALA A C 1
ATOM 886 O O . ALA A 1 115 ? -3.385 -8.850 -7.712 1.00 94.31 115 ALA A O 1
ATOM 887 N N . MET A 1 116 ? -1.267 -9.468 -7.258 1.00 95.88 116 MET A N 1
ATOM 888 C CA . MET A 1 116 ? -1.329 -9.156 -5.828 1.00 95.88 116 MET A CA 1
ATOM 889 C C . MET A 1 116 ? -1.613 -7.675 -5.560 1.00 95.88 116 MET A C 1
ATOM 891 O O . MET A 1 116 ? -2.495 -7.385 -4.758 1.00 95.88 116 MET A O 1
ATOM 895 N N . GLU A 1 117 ? -0.956 -6.743 -6.261 1.00 95.88 117 GLU A N 1
ATOM 896 C CA . GLU A 1 117 ? -1.258 -5.304 -6.161 1.00 95.88 117 GLU A CA 1
ATOM 897 C C . GLU A 1 117 ? -2.734 -5.017 -6.482 1.00 95.88 117 GLU A C 1
ATOM 899 O O . GLU A 1 117 ? -3.394 -4.265 -5.765 1.00 95.88 117 GLU A O 1
ATOM 904 N N . GLY A 1 118 ? -3.282 -5.653 -7.524 1.00 96.44 118 GLY A N 1
ATOM 905 C CA . GLY A 1 118 ? -4.692 -5.513 -7.891 1.00 96.44 118 GLY A CA 1
ATOM 906 C C . GLY A 1 118 ? -5.637 -6.016 -6.796 1.00 96.44 118 GLY A C 1
ATOM 907 O O . GLY A 1 118 ? -6.570 -5.309 -6.408 1.00 96.44 118 GLY A O 1
ATOM 908 N N . VAL A 1 119 ? -5.370 -7.207 -6.247 1.00 97.25 119 VAL A N 1
ATOM 909 C CA . VAL A 1 119 ? -6.155 -7.801 -5.149 1.00 97.25 119 VAL A CA 1
ATOM 910 C C . VAL A 1 119 ? -6.084 -6.939 -3.889 1.00 97.25 119 VAL A C 1
ATOM 912 O O . VAL A 1 119 ? -7.125 -6.596 -3.324 1.00 97.25 119 VAL A O 1
ATOM 915 N N . VAL A 1 120 ? -4.876 -6.540 -3.479 1.00 97.69 120 VAL A N 1
ATOM 916 C CA . VAL A 1 120 ? -4.648 -5.622 -2.355 1.00 97.69 120 VAL A CA 1
ATOM 917 C C . VAL A 1 120 ? -5.435 -4.340 -2.580 1.00 97.69 120 VAL A C 1
ATOM 919 O O . VAL A 1 120 ? -6.194 -3.936 -1.702 1.00 97.69 120 VAL A O 1
ATOM 922 N N . GLY A 1 121 ? -5.329 -3.731 -3.762 1.00 97.25 121 GLY A N 1
ATOM 923 C CA . GLY A 1 121 ? -6.022 -2.491 -4.076 1.00 97.25 121 GLY A CA 1
ATOM 924 C C . GLY A 1 121 ? -7.542 -2.603 -3.941 1.00 97.25 121 GLY A C 1
ATOM 925 O O . GLY A 1 121 ? -8.163 -1.777 -3.271 1.00 97.25 121 GLY A O 1
ATOM 926 N N . ILE A 1 122 ? -8.151 -3.664 -4.478 1.00 97.62 122 ILE A N 1
ATOM 927 C CA . ILE A 1 122 ? -9.600 -3.915 -4.369 1.00 97.62 122 ILE A CA 1
ATOM 928 C C . ILE A 1 122 ? -10.023 -4.114 -2.907 1.00 97.62 122 ILE A C 1
ATOM 930 O O . ILE A 1 122 ? -11.024 -3.549 -2.447 1.00 97.62 122 ILE A O 1
ATOM 934 N N . ILE A 1 123 ? -9.265 -4.909 -2.156 1.00 97.88 123 ILE A N 1
ATOM 935 C CA . ILE A 1 123 ? -9.562 -5.200 -0.753 1.00 97.88 123 ILE A CA 1
ATOM 936 C C . ILE A 1 123 ? -9.416 -3.931 0.106 1.00 97.88 123 ILE A C 1
ATOM 938 O O . ILE A 1 123 ? -10.283 -3.642 0.939 1.00 97.88 123 ILE A O 1
ATOM 942 N N . LEU A 1 124 ? -8.392 -3.113 -0.166 1.00 97.25 124 LEU A N 1
ATOM 943 C CA . LEU A 1 124 ? -8.234 -1.800 0.447 1.00 97.25 124 LEU A CA 1
ATOM 944 C C . LEU A 1 124 ? -9.438 -0.914 0.155 1.00 97.25 124 LEU A C 1
ATOM 946 O O . LEU A 1 124 ? -9.954 -0.338 1.103 1.00 97.25 124 LEU A O 1
ATOM 950 N N . LEU A 1 125 ? -9.951 -0.836 -1.078 1.00 95.62 125 LEU A N 1
ATOM 951 C CA . LEU A 1 125 ? -11.129 -0.012 -1.398 1.00 95.62 125 LEU A CA 1
ATOM 952 C C . LEU A 1 125 ? -12.409 -0.492 -0.712 1.00 95.62 125 LEU A C 1
ATOM 954 O O . LEU A 1 125 ? -13.167 0.322 -0.176 1.00 95.62 125 LEU A O 1
ATOM 958 N N . THR A 1 126 ? -12.616 -1.806 -0.652 1.00 95.31 126 THR A N 1
ATOM 959 C CA . THR A 1 126 ? -13.776 -2.412 0.024 1.00 95.31 126 THR A CA 1
ATOM 960 C C . THR A 1 126 ? -13.679 -2.392 1.552 1.00 95.31 126 THR A C 1
ATOM 962 O O . THR A 1 126 ? -14.616 -2.819 2.226 1.00 95.31 126 THR A O 1
ATOM 965 N N . ASN A 1 127 ? -12.583 -1.860 2.108 1.00 95.19 127 ASN A N 1
ATOM 966 C CA . ASN A 1 127 ? -12.328 -1.749 3.546 1.00 95.19 127 ASN A CA 1
ATOM 967 C C . ASN A 1 127 ? -12.388 -3.098 4.284 1.00 95.19 127 ASN A C 1
ATOM 969 O O . ASN A 1 127 ? -12.809 -3.159 5.441 1.00 95.19 127 ASN A O 1
ATOM 973 N N . ARG A 1 128 ? -12.005 -4.195 3.625 1.00 94.50 128 ARG A N 1
ATOM 974 C CA . ARG A 1 128 ? -11.960 -5.526 4.249 1.00 94.50 128 ARG A CA 1
ATOM 975 C C . ARG A 1 128 ? -10.521 -5.927 4.496 1.00 94.50 128 ARG A C 1
ATOM 977 O O . ARG A 1 128 ? -9.671 -5.558 3.711 1.00 94.50 128 ARG A O 1
ATOM 984 N N . PHE A 1 129 ? -10.232 -6.650 5.578 1.00 96.19 129 PHE A N 1
ATOM 985 C CA . PHE A 1 129 ? -8.888 -7.186 5.871 1.00 96.19 129 PHE A CA 1
ATOM 986 C C . PHE A 1 129 ? -7.726 -6.194 5.655 1.00 96.19 129 PHE A C 1
ATOM 988 O O . PHE A 1 129 ? -6.613 -6.602 5.330 1.00 96.19 129 PHE A O 1
ATOM 995 N N . VAL A 1 130 ? -7.977 -4.891 5.840 1.00 96.56 130 VAL A N 1
ATOM 996 C CA . VAL A 1 130 ? -7.024 -3.824 5.504 1.00 96.56 130 VAL A CA 1
ATOM 997 C C . VAL A 1 130 ? -5.675 -4.053 6.181 1.00 96.56 130 VAL A C 1
ATOM 999 O O . VAL A 1 130 ? -4.669 -4.010 5.475 1.00 96.56 130 VAL A O 1
ATOM 1002 N N . PRO A 1 131 ? -5.615 -4.397 7.486 1.00 96.75 131 PRO A N 1
ATOM 1003 C CA . PRO A 1 131 ? -4.329 -4.600 8.129 1.00 96.75 131 PRO A CA 1
ATOM 1004 C C . PRO A 1 131 ? -3.493 -5.728 7.504 1.00 96.75 131 PRO A C 1
ATOM 1006 O O . PRO A 1 131 ? -2.290 -5.592 7.310 1.00 96.75 131 PRO A O 1
ATOM 1009 N N . LEU A 1 132 ? -4.142 -6.830 7.119 1.00 96.62 132 LEU A N 1
ATOM 1010 C CA . LEU A 1 132 ? -3.474 -7.953 6.462 1.00 96.62 132 LEU A CA 1
ATOM 1011 C C . LEU A 1 132 ? -2.915 -7.544 5.094 1.00 96.62 132 LEU A C 1
ATOM 1013 O O . LEU A 1 132 ? -1.770 -7.852 4.776 1.00 96.62 132 LEU A O 1
ATOM 1017 N N . MET A 1 133 ? -3.712 -6.831 4.295 1.00 97.81 133 MET A N 1
ATOM 1018 C CA . MET A 1 133 ? -3.304 -6.409 2.954 1.00 97.81 133 MET A CA 1
ATOM 1019 C C . MET A 1 133 ? -2.127 -5.435 2.971 1.00 97.81 133 MET A C 1
ATOM 1021 O O . MET A 1 133 ? -1.247 -5.536 2.122 1.00 97.81 133 MET A O 1
ATOM 1025 N N . LEU A 1 134 ? -2.077 -4.525 3.948 1.00 97.56 134 LEU A N 1
ATOM 1026 C CA . LEU A 1 134 ? -0.952 -3.600 4.098 1.00 97.56 134 LEU A CA 1
ATOM 1027 C C . LEU A 1 134 ? 0.356 -4.350 4.369 1.00 97.56 134 LEU A C 1
ATOM 1029 O O . LEU A 1 134 ? 1.363 -4.056 3.732 1.00 97.56 134 LEU A O 1
ATOM 1033 N N . VAL A 1 135 ? 0.323 -5.366 5.241 1.00 96.94 135 VAL A N 1
ATOM 1034 C CA . VAL A 1 135 ? 1.486 -6.228 5.517 1.00 96.94 135 VAL A CA 1
ATOM 1035 C C . VAL A 1 135 ? 1.928 -6.980 4.261 1.00 96.94 135 VAL A C 1
ATOM 1037 O O . VAL A 1 135 ? 3.116 -6.980 3.944 1.00 96.94 135 VAL A O 1
ATOM 1040 N N . LEU A 1 136 ? 0.988 -7.565 3.510 1.00 96.31 136 LEU A N 1
ATOM 1041 C CA . LEU A 1 136 ? 1.298 -8.257 2.251 1.00 96.31 136 LEU A CA 1
ATOM 1042 C C . LEU A 1 136 ? 1.896 -7.326 1.186 1.00 96.31 136 LEU A C 1
ATOM 1044 O O . LEU A 1 136 ? 2.675 -7.783 0.355 1.00 96.31 136 LEU A O 1
ATOM 1048 N N . GLN A 1 137 ? 1.565 -6.034 1.220 1.00 96.62 137 GLN A N 1
ATOM 1049 C CA . GLN A 1 137 ? 2.080 -5.040 0.279 1.00 96.62 137 GLN A CA 1
ATOM 1050 C C . GLN A 1 137 ? 3.494 -4.544 0.635 1.00 96.62 137 GLN A C 1
ATOM 1052 O O . GLN A 1 137 ? 4.172 -3.981 -0.225 1.00 96.62 137 GLN A O 1
ATOM 1057 N N . VAL A 1 138 ? 3.973 -4.747 1.873 1.00 96.56 138 VAL A N 1
ATOM 1058 C CA . VAL A 1 138 ? 5.287 -4.240 2.326 1.00 96.56 138 VAL A CA 1
ATOM 1059 C C . VAL A 1 138 ? 6.453 -4.693 1.441 1.00 96.56 138 VAL A C 1
ATOM 1061 O O . VAL A 1 138 ? 7.228 -3.819 1.050 1.00 96.56 138 VAL A O 1
ATOM 1064 N N . PRO A 1 139 ? 6.609 -5.988 1.085 1.00 95.62 139 PRO A N 1
ATOM 1065 C CA . PRO A 1 139 ? 7.737 -6.428 0.265 1.00 95.62 139 PRO A CA 1
ATOM 1066 C C . PRO A 1 139 ? 7.780 -5.704 -1.082 1.00 95.62 139 PRO A C 1
ATOM 1068 O O . PRO A 1 139 ? 8.818 -5.167 -1.458 1.00 95.62 139 PRO A O 1
ATOM 1071 N N . THR A 1 140 ? 6.632 -5.599 -1.757 1.00 94.31 140 THR A N 1
ATOM 1072 C CA . THR A 1 140 ? 6.509 -4.904 -3.043 1.00 94.31 140 THR A CA 1
ATOM 1073 C C . THR A 1 140 ? 6.828 -3.417 -2.908 1.00 94.31 140 THR A C 1
ATOM 1075 O O . THR A 1 140 ? 7.685 -2.909 -3.633 1.00 94.31 140 THR A O 1
ATOM 1078 N N . SER A 1 141 ? 6.219 -2.722 -1.939 1.00 94.94 141 SER A N 1
ATOM 1079 C CA . SER A 1 141 ? 6.480 -1.294 -1.717 1.00 94.94 141 SER A CA 1
ATOM 1080 C C . SER A 1 141 ? 7.943 -1.016 -1.367 1.00 94.94 141 SER A C 1
ATOM 1082 O O . SER A 1 141 ? 8.501 -0.017 -1.820 1.00 94.94 141 SER A O 1
ATOM 1084 N N . PHE A 1 142 ? 8.588 -1.895 -0.595 1.00 96.19 142 PHE A N 1
ATOM 1085 C CA . PHE A 1 142 ? 10.007 -1.767 -0.272 1.00 96.19 142 PHE A CA 1
ATOM 1086 C C . PHE A 1 142 ? 10.894 -1.972 -1.502 1.00 96.19 142 PHE A C 1
ATOM 1088 O O . PHE A 1 142 ? 11.792 -1.165 -1.744 1.00 96.19 142 PHE A O 1
ATOM 1095 N N . THR A 1 143 ? 10.629 -3.000 -2.313 1.00 93.31 143 THR A N 1
ATOM 1096 C CA . THR A 1 143 ? 11.369 -3.233 -3.561 1.00 93.31 143 THR A CA 1
ATOM 1097 C C . THR A 1 143 ? 11.236 -2.048 -4.515 1.00 93.31 143 THR A C 1
ATOM 1099 O O . THR A 1 143 ? 12.242 -1.595 -5.064 1.00 93.31 143 THR A O 1
ATOM 1102 N N . ILE A 1 144 ? 10.028 -1.497 -4.670 1.00 90.94 144 ILE A N 1
ATOM 1103 C CA . ILE A 1 144 ? 9.790 -0.316 -5.508 1.00 90.94 144 ILE A CA 1
ATOM 1104 C C . ILE A 1 144 ? 10.547 0.894 -4.959 1.00 90.94 144 ILE A C 1
ATOM 1106 O O . ILE A 1 144 ? 11.253 1.560 -5.715 1.00 90.94 144 ILE A O 1
ATOM 1110 N N . PHE A 1 145 ? 10.464 1.154 -3.651 1.00 93.44 145 PHE A N 1
ATOM 1111 C CA . PHE A 1 145 ? 11.231 2.217 -3.004 1.00 93.44 145 PHE A CA 1
ATOM 1112 C C . PHE A 1 145 ? 12.730 2.080 -3.268 1.00 93.44 145 PHE A C 1
ATOM 1114 O O . PHE A 1 145 ? 13.364 3.053 -3.683 1.00 93.44 145 PHE A O 1
ATOM 1121 N N . TYR A 1 146 ? 13.288 0.883 -3.084 1.00 93.44 146 TYR A N 1
ATOM 1122 C CA . TYR A 1 146 ? 14.716 0.651 -3.244 1.00 93.44 146 TYR A CA 1
ATOM 1123 C C . TYR A 1 146 ? 15.172 0.843 -4.697 1.00 93.44 146 TYR A C 1
ATOM 1125 O O . TYR A 1 146 ? 16.107 1.604 -4.961 1.00 93.44 146 TYR A O 1
ATOM 1133 N N . LEU A 1 147 ? 14.471 0.222 -5.653 1.00 90.62 147 LEU A N 1
ATOM 1134 C CA . LEU A 1 147 ? 14.787 0.333 -7.080 1.00 90.62 147 LEU A CA 1
ATOM 1135 C C . LEU A 1 147 ? 14.645 1.763 -7.602 1.00 90.62 147 LEU A C 1
ATOM 1137 O O . LEU A 1 147 ? 15.464 2.219 -8.401 1.00 90.62 147 LEU A O 1
ATOM 1141 N N . ASN A 1 148 ? 13.612 2.476 -7.165 1.00 88.06 148 ASN A N 1
ATOM 1142 C CA . ASN A 1 148 ? 13.355 3.826 -7.642 1.00 88.06 148 ASN A CA 1
ATOM 1143 C C . ASN A 1 148 ? 14.293 4.855 -7.004 1.00 88.06 148 ASN A C 1
ATOM 1145 O O . ASN A 1 148 ? 14.720 5.782 -7.692 1.00 88.06 148 ASN A O 1
ATOM 1149 N N . THR A 1 149 ? 14.632 4.683 -5.724 1.00 89.38 149 THR A N 1
ATOM 1150 C CA . THR A 1 149 ? 15.408 5.673 -4.963 1.00 89.38 149 THR A CA 1
ATOM 1151 C C . THR A 1 149 ? 16.909 5.467 -5.097 1.00 89.38 149 THR A C 1
ATOM 1153 O O . THR A 1 149 ? 17.627 6.421 -5.378 1.00 89.38 149 THR A O 1
ATOM 1156 N N . PHE A 1 150 ? 17.388 4.235 -4.910 1.00 90.94 150 PHE A N 1
ATOM 1157 C CA . PHE A 1 150 ? 18.824 3.955 -4.822 1.00 90.94 150 PHE A CA 1
ATOM 1158 C C . PHE A 1 150 ? 19.421 3.414 -6.116 1.00 90.94 150 PHE A C 1
ATOM 1160 O O . PHE A 1 150 ? 20.602 3.631 -6.363 1.00 90.94 150 PHE A O 1
ATOM 1167 N N . ILE A 1 151 ? 18.631 2.710 -6.932 1.00 90.56 151 ILE A N 1
ATOM 1168 C CA . ILE A 1 151 ? 19.138 2.108 -8.169 1.00 90.56 151 ILE A CA 1
ATOM 1169 C C . ILE A 1 151 ? 18.930 3.045 -9.352 1.00 90.56 151 ILE A C 1
ATOM 1171 O O . ILE A 1 151 ? 19.896 3.413 -10.002 1.00 90.56 151 ILE A O 1
ATOM 1175 N N . THR A 1 152 ? 17.689 3.440 -9.640 1.00 86.44 152 THR A N 1
ATOM 1176 C CA . THR A 1 152 ? 17.404 4.181 -10.876 1.00 86.44 152 THR A CA 1
ATOM 1177 C C . THR A 1 152 ? 17.578 5.688 -10.718 1.00 86.44 152 THR A C 1
ATOM 1179 O O . THR A 1 152 ? 18.121 6.335 -11.607 1.00 86.44 152 THR A O 1
ATOM 1182 N N . GLY A 1 153 ? 17.095 6.270 -9.616 1.00 81.06 153 GLY A N 1
ATOM 1183 C CA . GLY A 1 153 ? 17.320 7.681 -9.289 1.00 81.06 153 GLY A CA 1
ATOM 1184 C C . GLY A 1 153 ? 16.707 8.705 -10.257 1.00 81.06 153 GLY A C 1
ATOM 1185 O O . GLY A 1 153 ? 17.016 9.890 -10.155 1.00 81.06 153 GLY A O 1
ATOM 1186 N N . ALA A 1 154 ? 15.841 8.303 -11.197 1.00 79.81 154 ALA A N 1
ATOM 1187 C CA . ALA A 1 154 ? 15.218 9.250 -12.120 1.00 79.81 154 ALA A CA 1
ATOM 1188 C C . ALA A 1 154 ? 14.214 10.160 -11.379 1.00 79.81 154 ALA A C 1
ATOM 1190 O O . ALA A 1 154 ? 13.510 9.677 -10.490 1.00 79.81 154 ALA A O 1
ATOM 1191 N N . PRO A 1 155 ? 14.040 11.439 -11.771 1.00 76.00 155 PRO A N 1
ATOM 1192 C CA . PRO A 1 155 ? 13.216 12.403 -11.027 1.00 76.00 155 PRO A CA 1
ATOM 1193 C C . PRO A 1 155 ? 11.793 11.921 -10.710 1.00 76.00 155 PRO A C 1
ATOM 1195 O O . PRO A 1 155 ? 11.317 12.056 -9.586 1.00 76.00 155 PR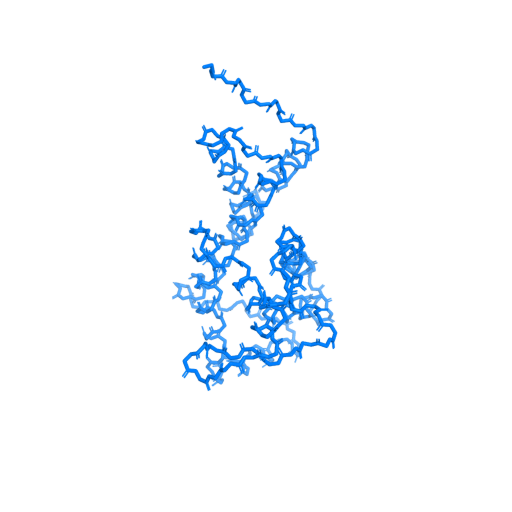O A O 1
ATOM 1198 N N . ARG A 1 156 ? 11.120 11.287 -11.680 1.00 73.25 156 ARG A N 1
ATOM 1199 C CA . ARG A 1 156 ? 9.793 10.687 -11.471 1.00 73.25 156 ARG A CA 1
ATOM 1200 C C . ARG A 1 156 ? 9.850 9.548 -10.449 1.00 73.25 156 ARG A C 1
ATOM 1202 O O . ARG A 1 156 ? 8.999 9.466 -9.569 1.00 73.25 156 ARG A O 1
ATOM 1209 N N . GLN A 1 157 ? 10.847 8.676 -10.560 1.00 77.81 157 GLN A N 1
ATOM 1210 C CA . GLN A 1 157 ? 11.004 7.513 -9.689 1.00 77.81 157 GLN A CA 1
ATOM 1211 C C . GLN A 1 157 ? 11.308 7.913 -8.243 1.00 77.81 157 GLN A C 1
ATOM 1213 O O . GLN A 1 157 ? 10.692 7.356 -7.333 1.00 77.81 157 GLN A O 1
ATOM 1218 N N . LEU A 1 158 ? 12.131 8.947 -8.048 1.00 80.38 158 LEU A N 1
ATOM 1219 C CA . LEU A 1 158 ? 12.432 9.542 -6.742 1.00 80.38 158 LEU A CA 1
ATOM 1220 C C . LEU A 1 158 ? 11.192 10.060 -6.003 1.00 80.38 158 LEU A C 1
ATOM 1222 O O . LEU A 1 158 ? 11.215 10.162 -4.783 1.00 80.38 158 LEU A O 1
ATOM 1226 N N . ILE A 1 159 ? 10.104 10.363 -6.712 1.00 77.62 159 ILE A N 1
ATOM 1227 C CA . ILE A 1 159 ? 8.820 10.706 -6.090 1.00 77.62 159 ILE A CA 1
ATOM 1228 C C . ILE A 1 159 ? 8.014 9.433 -5.824 1.00 77.62 159 ILE A C 1
ATOM 1230 O O . ILE A 1 159 ? 7.514 9.227 -4.723 1.00 77.62 159 ILE A O 1
ATOM 1234 N N . THR A 1 160 ? 7.903 8.560 -6.828 1.00 79.62 160 THR A N 1
ATOM 1235 C CA . THR A 1 160 ? 7.031 7.376 -6.762 1.00 79.62 160 THR A CA 1
ATOM 1236 C C . THR A 1 160 ? 7.433 6.382 -5.663 1.00 79.62 160 THR A C 1
ATOM 1238 O O . THR A 1 160 ? 6.574 5.932 -4.915 1.00 79.62 160 THR A O 1
ATOM 1241 N N . GLY A 1 161 ? 8.729 6.068 -5.526 1.00 84.75 161 GLY A N 1
ATOM 1242 C CA . GLY A 1 161 ? 9.215 5.050 -4.592 1.00 84.75 161 GLY A CA 1
ATOM 1243 C C . GLY A 1 161 ? 9.007 5.433 -3.124 1.00 84.75 161 GLY A C 1
ATOM 1244 O O . GLY A 1 161 ? 8.357 4.684 -2.393 1.00 84.75 161 GLY A O 1
ATOM 1245 N N . PRO A 1 162 ? 9.512 6.598 -2.676 1.00 88.06 162 PRO A N 1
ATOM 1246 C CA . PRO A 1 162 ? 9.314 7.066 -1.306 1.00 88.06 162 PRO A CA 1
ATOM 1247 C C . PRO A 1 162 ? 7.846 7.277 -0.946 1.00 88.06 162 PRO A C 1
ATOM 1249 O O . PRO A 1 162 ? 7.449 7.006 0.185 1.00 88.06 162 PRO A O 1
ATOM 1252 N N . LEU A 1 163 ? 7.028 7.733 -1.898 1.00 87.44 163 LEU A N 1
ATOM 1253 C CA . LEU A 1 163 ? 5.603 7.927 -1.661 1.00 87.44 163 LEU A CA 1
ATOM 1254 C C . LEU A 1 163 ? 4.891 6.587 -1.449 1.00 87.44 163 LEU A C 1
ATOM 1256 O O . LEU A 1 163 ? 4.101 6.466 -0.515 1.00 87.44 163 LEU A O 1
ATOM 1260 N N . GLU A 1 164 ? 5.204 5.572 -2.253 1.00 90.75 164 GLU A N 1
ATOM 1261 C CA . GLU A 1 164 ? 4.588 4.251 -2.144 1.00 90.75 164 GLU A CA 1
ATOM 1262 C C . GLU A 1 164 ? 4.870 3.580 -0.792 1.00 90.75 164 GLU A C 1
ATOM 1264 O O . GLU A 1 164 ? 3.936 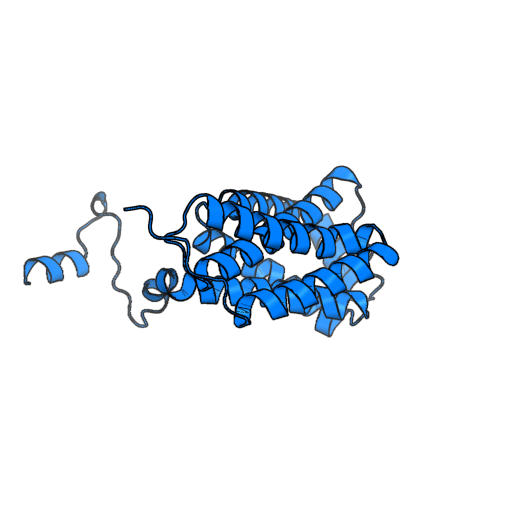3.209 -0.075 1.00 90.75 164 GLU A O 1
ATOM 1269 N N . ILE A 1 165 ? 6.142 3.493 -0.387 1.00 94.06 165 ILE A N 1
ATOM 1270 C CA . ILE A 1 165 ? 6.481 2.952 0.936 1.00 94.06 165 ILE A CA 1
ATOM 1271 C C . ILE A 1 165 ? 5.987 3.867 2.064 1.00 94.06 165 ILE A C 1
ATOM 1273 O O . ILE A 1 165 ? 5.529 3.379 3.094 1.00 94.06 165 ILE A O 1
ATOM 1277 N N . GLY A 1 166 ? 6.026 5.188 1.869 1.00 94.25 166 GLY A N 1
ATOM 1278 C CA . GLY A 1 166 ? 5.600 6.170 2.861 1.00 94.25 166 GLY A CA 1
ATOM 1279 C C . GLY A 1 166 ? 4.114 6.056 3.192 1.00 94.25 166 GLY A C 1
ATOM 1280 O O . GLY A 1 166 ? 3.749 6.017 4.366 1.00 94.25 166 GLY A O 1
ATOM 1281 N N . VAL A 1 167 ? 3.257 5.938 2.174 1.00 94.62 167 VAL A N 1
ATOM 1282 C CA . VAL A 1 167 ? 1.812 5.749 2.360 1.00 94.62 167 VAL A CA 1
ATOM 1283 C C . VAL A 1 167 ? 1.513 4.386 2.976 1.00 94.62 167 VAL A C 1
ATOM 1285 O O . VAL A 1 167 ? 0.695 4.323 3.895 1.00 94.62 167 VAL A O 1
ATOM 1288 N N . ASN A 1 168 ? 2.195 3.319 2.542 1.00 96.88 168 ASN A N 1
ATOM 1289 C CA . ASN A 1 168 ? 2.026 1.995 3.140 1.00 96.88 168 ASN A CA 1
ATOM 1290 C C . ASN A 1 168 ? 2.387 2.013 4.641 1.00 96.88 168 ASN A C 1
ATOM 1292 O O . ASN A 1 168 ? 1.567 1.652 5.484 1.00 96.88 168 ASN A O 1
ATOM 1296 N N . CYS A 1 169 ? 3.554 2.556 5.003 1.00 96.56 169 CYS A N 1
ATOM 1297 C CA . CYS A 1 169 ? 3.984 2.716 6.396 1.00 96.56 169 CYS A CA 1
ATOM 1298 C C . CYS A 1 169 ? 3.037 3.601 7.216 1.00 96.56 169 CYS A C 1
ATOM 1300 O O . CYS A 1 169 ? 2.707 3.268 8.354 1.00 96.56 169 CYS A O 1
ATOM 1302 N N . ALA A 1 170 ? 2.568 4.716 6.660 1.00 95.88 170 ALA A N 1
ATOM 1303 C CA . ALA A 1 170 ? 1.636 5.595 7.355 1.00 95.88 170 ALA A CA 1
ATOM 1304 C C . ALA A 1 170 ? 0.268 4.925 7.584 1.00 95.88 170 ALA A C 1
ATOM 1306 O O . ALA A 1 170 ? -0.328 5.103 8.646 1.00 95.88 170 ALA A O 1
ATOM 1307 N N . LEU A 1 171 ? -0.205 4.099 6.646 1.00 96.75 171 LEU A N 1
ATOM 1308 C CA . LEU A 1 171 ? -1.390 3.265 6.847 1.00 96.75 171 LEU A CA 1
ATOM 1309 C C . LEU A 1 171 ? -1.137 2.165 7.889 1.00 96.75 171 LEU A C 1
ATOM 1311 O O . LEU A 1 171 ? -1.975 1.972 8.768 1.00 96.75 171 LEU A O 1
ATOM 1315 N N . LEU A 1 172 ? 0.019 1.493 7.876 1.00 96.62 172 LEU A N 1
ATOM 1316 C CA . LEU A 1 172 ? 0.396 0.548 8.936 1.00 96.62 172 LEU A CA 1
ATOM 1317 C C . LEU A 1 172 ? 0.366 1.220 10.321 1.00 96.62 172 LEU A C 1
ATOM 1319 O O . LEU A 1 172 ? -0.176 0.665 11.275 1.00 96.62 172 LEU A O 1
ATOM 1323 N N . LEU A 1 173 ? 0.866 2.451 10.432 1.00 95.81 173 LEU A N 1
ATOM 1324 C CA . LEU A 1 173 ? 0.789 3.226 11.672 1.00 95.81 173 LEU A CA 1
ATOM 1325 C C . LEU A 1 173 ? -0.651 3.620 12.033 1.00 95.81 173 LEU A C 1
ATOM 1327 O O . LEU A 1 173 ? -1.029 3.544 13.201 1.00 95.81 173 LEU A O 1
ATOM 1331 N N . ALA A 1 174 ? -1.485 3.982 11.056 1.00 94.94 174 ALA A N 1
ATOM 1332 C CA . ALA A 1 174 ? -2.895 4.287 11.301 1.00 94.94 174 ALA A CA 1
ATOM 1333 C C . ALA A 1 174 ? -3.663 3.082 11.877 1.00 94.94 174 ALA A C 1
ATOM 1335 O O . ALA A 1 174 ? -4.529 3.248 12.735 1.00 94.94 174 ALA A O 1
ATOM 1336 N N . TYR A 1 175 ? -3.300 1.864 11.465 1.00 95.00 175 TYR A N 1
ATOM 1337 C CA . TYR A 1 175 ? -3.857 0.612 11.984 1.00 95.00 175 TYR A CA 1
ATOM 1338 C C . TYR A 1 175 ? -3.001 -0.028 13.096 1.00 95.00 175 TYR A C 1
ATOM 1340 O O . TYR A 1 175 ? -3.235 -1.183 13.446 1.00 95.00 175 TYR A O 1
ATOM 1348 N N . PHE A 1 176 ? -2.059 0.705 13.712 1.00 94.12 176 PHE A N 1
ATOM 1349 C CA . PHE A 1 176 ? -1.067 0.158 14.655 1.00 94.12 176 PHE A CA 1
ATOM 1350 C C . PHE A 1 176 ? -1.663 -0.685 15.788 1.00 94.12 176 PHE A C 1
ATOM 1352 O O . PHE A 1 176 ? -1.115 -1.722 16.158 1.00 94.12 176 PHE A O 1
ATOM 1359 N N . ARG A 1 177 ? -2.830 -0.282 16.306 1.00 93.69 177 ARG A N 1
ATOM 1360 C CA . ARG A 1 177 ? -3.538 -0.997 17.382 1.00 93.69 177 ARG A CA 1
ATOM 1361 C C . ARG A 1 177 ? -3.875 -2.447 17.022 1.00 93.69 177 ARG A C 1
ATOM 1363 O O . ARG A 1 177 ? -3.897 -3.289 17.910 1.00 93.69 177 ARG A O 1
ATOM 1370 N N . TYR A 1 178 ? -4.095 -2.746 15.742 1.00 93.94 178 TYR A N 1
ATOM 1371 C CA . TYR A 1 178 ? -4.355 -4.107 15.266 1.00 93.94 178 TYR A CA 1
ATOM 1372 C C . TYR A 1 178 ? -3.084 -4.964 15.183 1.00 93.94 178 TYR A C 1
ATOM 1374 O O . TYR A 1 178 ? -3.180 -6.187 15.218 1.00 93.94 178 TYR A O 1
ATOM 1382 N N . TYR A 1 179 ? -1.901 -4.347 15.104 1.00 93.88 179 TYR A N 1
ATOM 1383 C CA . TYR A 1 179 ? -0.626 -5.062 15.011 1.00 93.88 179 TYR A CA 1
ATOM 1384 C C . TYR A 1 179 ? 0.048 -5.304 16.360 1.00 93.88 179 TYR A C 1
ATOM 1386 O O . TYR A 1 179 ? 0.960 -6.121 16.433 1.00 93.88 179 TYR A O 1
ATOM 1394 N N . GLN A 1 180 ? -0.390 -4.636 17.432 1.00 91.75 180 GLN A N 1
ATOM 1395 C CA . GLN A 1 180 ? 0.228 -4.779 18.756 1.00 91.75 180 GLN A CA 1
ATOM 1396 C C . GLN A 1 180 ? 0.427 -6.238 19.207 1.00 91.75 180 GLN A C 1
ATOM 1398 O O . GLN A 1 180 ? 1.515 -6.528 19.706 1.00 91.75 180 GLN A O 1
ATOM 1403 N N . PRO A 1 181 ? -0.520 -7.178 18.991 1.00 88.81 181 PRO A N 1
ATOM 1404 C CA . PRO A 1 181 ? -0.315 -8.575 19.380 1.00 88.81 181 PRO A CA 1
ATOM 1405 C C . PRO A 1 181 ? 0.891 -9.243 18.698 1.00 88.81 181 PRO A C 1
ATOM 1407 O O . PRO A 1 181 ? 1.552 -10.077 19.316 1.00 88.81 181 PRO A O 1
ATOM 1410 N N . PHE A 1 182 ? 1.226 -8.842 17.464 1.00 87.50 182 PHE A N 1
ATOM 1411 C CA . PHE A 1 182 ? 2.362 -9.382 16.704 1.00 87.50 182 PHE A CA 1
ATOM 1412 C C . PHE A 1 182 ? 3.722 -8.918 17.239 1.00 87.50 182 PHE A C 1
ATOM 1414 O O . PHE A 1 182 ? 4.736 -9.547 16.956 1.00 87.50 182 PHE A O 1
ATOM 1421 N N . LEU A 1 183 ? 3.759 -7.834 18.018 1.00 89.06 183 LEU A N 1
ATOM 1422 C CA . LEU A 1 183 ? 4.989 -7.259 18.575 1.00 89.06 183 LEU A CA 1
ATOM 1423 C C . LEU A 1 183 ? 5.323 -7.814 19.969 1.00 89.06 183 LEU A C 1
ATOM 1425 O O . LEU A 1 183 ? 6.191 -7.290 20.669 1.00 89.06 183 LEU A O 1
ATOM 1429 N N . THR A 1 184 ? 4.637 -8.877 20.390 1.00 89.00 184 THR A N 1
ATOM 1430 C CA . THR A 1 184 ? 4.890 -9.536 21.671 1.00 89.00 184 THR A CA 1
ATOM 1431 C C . THR A 1 184 ? 6.222 -10.283 21.618 1.00 89.00 184 THR A C 1
ATOM 1433 O O . THR A 1 184 ? 6.342 -11.304 20.948 1.00 89.00 184 THR A O 1
ATOM 1436 N N . ALA A 1 185 ? 7.221 -9.812 22.371 1.00 88.62 185 ALA A N 1
ATOM 1437 C CA . ALA A 1 185 ? 8.580 -10.371 22.358 1.00 88.62 185 ALA A CA 1
ATOM 1438 C C . ALA A 1 185 ? 8.657 -11.863 22.741 1.00 88.62 185 ALA A C 1
ATOM 1440 O O . ALA A 1 185 ? 9.578 -12.566 22.332 1.00 88.62 185 ALA A O 1
ATOM 1441 N N . ARG A 1 186 ? 7.708 -12.348 23.551 1.00 85.62 186 ARG A N 1
ATOM 1442 C CA . ARG A 1 186 ? 7.578 -13.759 23.937 1.00 85.62 186 ARG A CA 1
ATOM 1443 C C . ARG A 1 186 ? 6.124 -14.192 23.798 1.00 85.62 186 ARG A C 1
ATOM 1445 O O . ARG A 1 186 ? 5.352 -14.089 24.749 1.00 85.62 186 ARG A O 1
ATOM 1452 N N . ALA A 1 187 ? 5.754 -14.634 22.601 1.00 83.94 187 ALA A N 1
ATOM 1453 C CA . ALA A 1 187 ? 4.442 -15.213 22.347 1.00 83.94 187 ALA A CA 1
ATOM 1454 C C . ALA A 1 187 ? 4.406 -16.680 22.808 1.00 83.94 187 ALA A C 1
ATOM 1456 O O . ALA A 1 187 ? 5.327 -17.447 22.529 1.00 83.94 187 ALA A O 1
ATOM 1457 N N . TYR A 1 188 ? 3.336 -17.070 23.502 1.00 81.81 188 TYR A N 1
ATOM 1458 C CA . TYR A 1 188 ? 3.034 -18.480 23.753 1.00 81.81 188 TYR A CA 1
ATOM 1459 C C . TYR A 1 188 ? 2.257 -19.038 22.562 1.00 81.81 188 TYR A C 1
ATOM 1461 O O . TYR A 1 188 ? 1.403 -18.347 22.005 1.00 81.81 188 TYR A O 1
ATOM 1469 N N . ALA A 1 189 ? 2.545 -20.281 22.171 1.00 82.56 189 ALA A N 1
ATOM 1470 C CA . ALA A 1 189 ? 1.766 -20.958 21.143 1.00 82.56 189 ALA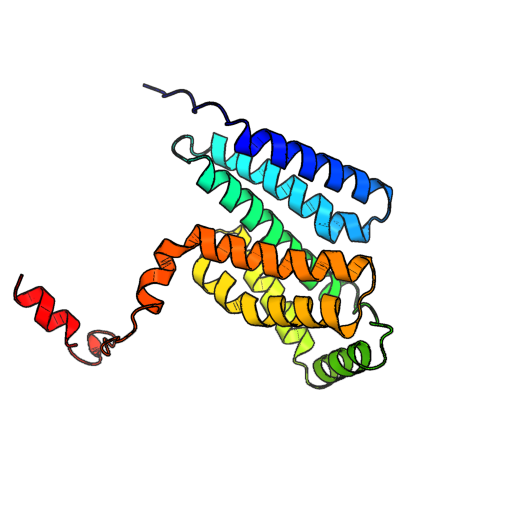 A CA 1
ATOM 1471 C C . ALA A 1 189 ? 0.316 -21.111 21.624 1.00 82.56 189 ALA A C 1
ATOM 1473 O O . ALA A 1 189 ? 0.063 -21.725 22.660 1.00 82.56 189 ALA A O 1
ATOM 1474 N N . ALA A 1 190 ? -0.616 -20.538 20.868 1.00 82.88 190 ALA A N 1
ATOM 1475 C CA . ALA A 1 190 ? -2.049 -20.638 21.106 1.00 82.88 190 ALA A CA 1
ATOM 1476 C C . ALA A 1 190 ? -2.729 -21.114 19.818 1.00 82.88 190 ALA A C 1
ATOM 1478 O O . ALA A 1 190 ? -3.216 -20.291 19.037 1.00 82.88 190 ALA A O 1
ATOM 1479 N N . PRO A 1 191 ? -2.660 -22.426 19.521 1.00 85.38 191 PRO A N 1
ATOM 1480 C CA . PRO A 1 191 ? -3.295 -22.968 18.331 1.00 85.38 191 PRO A CA 1
ATOM 1481 C C . PRO A 1 191 ? -4.824 -22.825 18.431 1.00 85.38 191 PRO A C 1
ATOM 1483 O O . PRO A 1 191 ? -5.362 -22.574 19.512 1.00 85.38 191 PRO A O 1
ATOM 1486 N N . PRO A 1 192 ? -5.560 -22.995 17.318 1.00 86.56 192 PRO A N 1
ATOM 1487 C CA . PRO A 1 192 ? -7.011 -23.104 17.379 1.00 86.56 192 PRO A CA 1
ATOM 1488 C C . PRO A 1 192 ? -7.432 -24.155 18.413 1.00 86.56 192 PRO A C 1
ATOM 1490 O O . PRO A 1 192 ? -6.859 -25.241 18.435 1.00 86.56 192 PRO A O 1
ATOM 1493 N N . ARG A 1 193 ? -8.459 -23.869 19.226 1.00 83.75 193 ARG A N 1
ATOM 1494 C CA . ARG A 1 193 ? -8.869 -24.721 20.366 1.00 83.75 193 ARG A CA 1
ATOM 1495 C C . ARG A 1 193 ? -9.101 -26.194 20.019 1.00 83.75 193 ARG A C 1
ATOM 1497 O O . ARG A 1 193 ? -8.926 -27.058 20.864 1.00 83.75 193 ARG A O 1
ATOM 1504 N N . PHE A 1 194 ? -9.467 -26.493 18.774 1.00 87.00 194 PHE A N 1
ATOM 1505 C CA . PHE A 1 194 ? -9.656 -27.870 18.312 1.00 87.00 194 PHE A CA 1
ATOM 1506 C C . PHE A 1 194 ? -8.345 -28.664 18.140 1.00 87.00 194 PHE A C 1
ATOM 1508 O O . PHE A 1 194 ? -8.398 -29.881 18.015 1.00 87.00 194 PHE A O 1
ATOM 1515 N N . MET A 1 195 ? -7.182 -28.005 18.106 1.00 86.56 195 MET A N 1
ATOM 1516 C CA . MET A 1 195 ? -5.861 -28.646 18.040 1.00 86.56 195 MET A CA 1
ATOM 1517 C C . MET A 1 195 ? -5.229 -28.861 19.424 1.00 86.56 195 MET A C 1
ATOM 1519 O O . MET A 1 195 ? -4.282 -29.636 19.535 1.00 86.56 195 MET A O 1
ATOM 1523 N N . GLY A 1 196 ? -5.727 -28.189 20.466 1.00 83.50 196 GLY A N 1
ATOM 1524 C CA . GLY A 1 196 ? -5.239 -28.316 21.839 1.00 83.50 196 GLY A CA 1
ATOM 1525 C C . GLY A 1 196 ? -5.441 -27.044 22.662 1.00 83.50 196 GLY A C 1
ATOM 1526 O O . GLY A 1 196 ? -5.585 -25.952 22.111 1.00 83.50 196 GLY A O 1
ATOM 1527 N N . GLU A 1 197 ? -5.444 -27.195 23.985 1.00 81.62 197 GLU A N 1
ATOM 1528 C CA . GLU A 1 197 ? -5.480 -26.070 24.923 1.00 81.62 197 GLU A CA 1
ATOM 1529 C C . GLU A 1 197 ? -4.118 -25.376 24.995 1.00 81.62 197 GLU A C 1
ATOM 1531 O O . GLU A 1 197 ? -3.062 -26.010 24.902 1.00 81.62 197 GLU A O 1
ATOM 1536 N N . SER A 1 198 ? -4.137 -24.056 25.164 1.00 81.31 198 SER A N 1
ATOM 1537 C CA . SER A 1 198 ? -2.928 -23.246 25.251 1.00 81.31 198 SER A CA 1
ATOM 1538 C C . SER A 1 198 ? -2.699 -22.705 26.658 1.00 81.31 198 SER A C 1
ATOM 1540 O O . SER A 1 198 ? -3.616 -22.564 27.465 1.00 81.31 198 SER A O 1
ATOM 1542 N N . ALA A 1 199 ? -1.462 -22.290 26.937 1.00 75.50 199 ALA A N 1
ATOM 1543 C CA . ALA A 1 199 ? -1.133 -21.591 28.180 1.00 75.50 199 ALA A CA 1
ATOM 1544 C C . ALA A 1 199 ? -1.888 -20.254 28.349 1.00 75.50 199 ALA A C 1
ATOM 1546 O O . ALA A 1 199 ? -1.895 -19.699 29.446 1.00 75.50 199 ALA A O 1
ATOM 1547 N N . ILE A 1 200 ? -2.494 -19.723 27.278 1.00 76.88 200 ILE A N 1
ATOM 1548 C CA . ILE A 1 200 ? -3.355 -18.536 27.333 1.00 76.88 200 ILE A CA 1
ATOM 1549 C C . ILE A 1 200 ? -4.717 -18.909 27.929 1.00 76.88 200 ILE A C 1
ATOM 1551 O O . ILE A 1 200 ? -5.168 -18.230 28.846 1.00 76.88 200 ILE A O 1
ATOM 1555 N N . ASP A 1 201 ? -5.308 -20.033 27.507 1.00 75.62 201 ASP A N 1
ATOM 1556 C CA . ASP A 1 201 ? -6.595 -20.506 28.039 1.00 75.62 201 ASP A CA 1
ATOM 1557 C C . ASP A 1 201 ? -6.505 -20.818 29.550 1.00 75.62 201 ASP A C 1
ATOM 1559 O O . ASP A 1 201 ? -7.436 -20.542 30.304 1.00 75.62 201 ASP A O 1
ATOM 1563 N N . ALA A 1 202 ? -5.354 -21.317 30.020 1.00 68.56 202 ALA A N 1
ATOM 1564 C CA . ALA A 1 202 ? -5.119 -21.608 31.438 1.00 68.56 202 ALA A CA 1
ATOM 1565 C C . ALA A 1 202 ? -5.001 -20.353 32.329 1.00 68.56 202 ALA A C 1
ATOM 1567 O O . ALA A 1 202 ? -5.263 -20.429 33.529 1.00 68.56 202 ALA A O 1
ATOM 1568 N N . ARG A 1 203 ? -4.592 -19.203 31.771 1.00 63.69 203 ARG A N 1
ATOM 1569 C CA . ARG A 1 203 ? -4.463 -17.940 32.522 1.00 63.69 203 ARG A CA 1
ATOM 1570 C C . ARG A 1 203 ? -5.818 -17.278 32.752 1.00 63.69 203 ARG A C 1
ATOM 1572 O O . ARG A 1 203 ? -6.070 -16.808 33.859 1.00 63.69 203 ARG A O 1
ATOM 1579 N N . ASP A 1 204 ? -6.693 -17.322 31.752 1.00 62.69 204 ASP A N 1
ATOM 1580 C CA . ASP A 1 204 ? -8.044 -16.754 31.827 1.00 62.69 204 ASP A CA 1
ATOM 1581 C C . ASP A 1 204 ? -8.956 -17.532 32.796 1.00 62.69 204 ASP A C 1
ATOM 1583 O O . ASP A 1 204 ? -9.904 -16.977 33.338 1.00 62.69 204 ASP A O 1
ATOM 1587 N N . ALA A 1 205 ? -8.652 -18.804 33.079 1.00 59.97 205 ALA A N 1
ATOM 1588 C CA . ALA A 1 205 ? -9.382 -19.616 34.058 1.00 59.97 205 ALA A CA 1
ATOM 1589 C C . ALA A 1 205 ? -9.097 -19.244 35.531 1.00 59.97 205 ALA A C 1
ATOM 1591 O O . ALA A 1 205 ? -9.748 -19.771 36.433 1.00 59.97 205 ALA A O 1
ATOM 1592 N N . THR A 1 206 ? -8.116 -18.370 35.788 1.00 55.25 206 THR A N 1
ATOM 1593 C CA . THR A 1 206 ? -7.662 -18.003 37.145 1.00 55.25 206 THR A CA 1
ATOM 1594 C C . THR A 1 206 ? -7.923 -16.540 37.528 1.00 55.25 206 THR A C 1
ATOM 1596 O O . THR A 1 206 ? -7.544 -16.133 38.627 1.00 55.25 206 THR A O 1
ATOM 1599 N N . SER A 1 207 ? -8.570 -15.762 36.651 1.00 48.41 207 SER A N 1
ATOM 1600 C CA . SER A 1 207 ? -8.940 -14.347 36.846 1.00 48.41 207 SER A CA 1
ATOM 1601 C C . SER A 1 207 ? -10.447 -14.158 36.946 1.00 48.41 207 SER A C 1
ATOM 1603 O O . SER A 1 207 ? -10.878 -13.358 37.803 1.00 48.41 207 SER A O 1
#

Radius of gyration: 20.55 Å; chains: 1; bounding box: 53×52×59 Å